Protein AF-J3DXM5-F1 (afdb_monomer_lite)

pLDDT: mean 83.22, std 10.87, range [41.25, 95.38]

Structure (mmCIF, N/CA/C/O backbone):
data_AF-J3DXM5-F1
#
_entry.id   AF-J3DXM5-F1
#
loop_
_atom_site.group_PDB
_atom_site.id
_atom_site.type_symbol
_atom_site.label_atom_id
_atom_site.label_alt_id
_atom_site.label_comp_id
_atom_site.label_asym_id
_atom_site.label_entity_id
_atom_site.label_seq_id
_atom_site.pdbx_PDB_ins_code
_atom_site.Cartn_x
_atom_site.Cartn_y
_atom_site.Cartn_z
_atom_site.occupancy
_atom_site.B_iso_or_equiv
_atom_site.auth_seq_id
_atom_site.auth_comp_id
_atom_site.auth_asym_id
_atom_site.auth_atom_id
_atom_site.pdbx_PDB_model_num
ATOM 1 N N . MET A 1 1 ? 20.107 -14.665 -46.495 1.00 55.22 1 MET A N 1
ATOM 2 C CA . MET A 1 1 ? 20.271 -13.37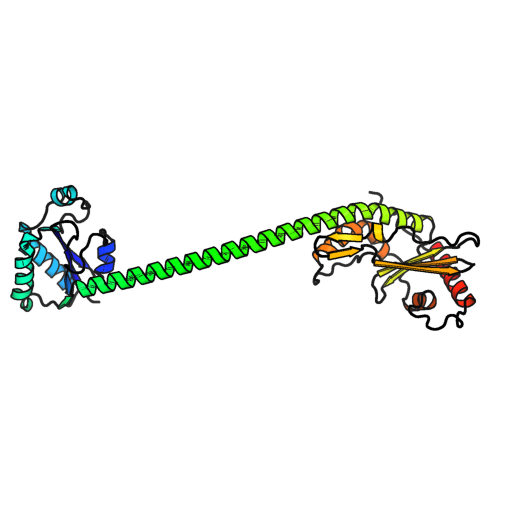6 -45.782 1.00 55.22 1 MET A CA 1
ATOM 3 C C . MET A 1 1 ? 21.003 -12.439 -46.725 1.00 55.22 1 MET A C 1
ATOM 5 O O . MET A 1 1 ? 21.997 -12.878 -47.282 1.00 55.22 1 MET A O 1
ATOM 9 N N . ALA A 1 2 ? 20.511 -11.217 -46.948 1.00 69.62 2 ALA A N 1
ATOM 10 C CA . ALA A 1 2 ? 21.204 -10.252 -47.805 1.00 69.62 2 ALA A CA 1
ATOM 11 C C . ALA A 1 2 ? 22.496 -9.779 -47.117 1.00 69.62 2 ALA A C 1
ATOM 13 O O . ALA A 1 2 ? 22.455 -9.342 -45.963 1.00 69.62 2 ALA A O 1
ATOM 14 N N . SER A 1 3 ? 23.635 -9.897 -47.800 1.00 85.44 3 SER A N 1
ATOM 15 C CA . SER A 1 3 ? 24.914 -9.358 -47.332 1.00 85.44 3 SER A CA 1
ATOM 16 C C . SER A 1 3 ? 25.226 -8.088 -48.107 1.00 85.44 3 SER A C 1
ATOM 18 O O . SER A 1 3 ? 24.916 -7.993 -49.294 1.00 85.44 3 SER A O 1
ATOM 20 N N . HIS A 1 4 ? 25.792 -7.097 -47.424 1.00 90.38 4 HIS A N 1
ATOM 21 C CA . HIS A 1 4 ? 25.999 -5.778 -47.999 1.00 90.38 4 HIS A CA 1
ATOM 22 C C . HIS A 1 4 ? 27.463 -5.374 -47.925 1.00 90.38 4 HIS A C 1
ATOM 24 O O . HIS A 1 4 ? 28.129 -5.596 -46.908 1.00 90.38 4 HIS A O 1
ATOM 30 N N . VAL A 1 5 ? 27.919 -4.675 -48.958 1.00 93.12 5 VAL A N 1
ATOM 31 C CA . VAL A 1 5 ? 29.082 -3.793 -48.870 1.00 93.12 5 VAL A CA 1
ATOM 32 C C . VAL A 1 5 ? 28.562 -2.380 -48.630 1.00 93.12 5 VAL A C 1
ATOM 34 O O . VAL A 1 5 ? 27.807 -1.844 -49.433 1.00 93.12 5 VAL A O 1
ATOM 37 N N . TYR A 1 6 ? 28.912 -1.777 -47.501 1.00 93.06 6 TYR A N 1
ATOM 38 C CA . TYR A 1 6 ? 28.579 -0.392 -47.197 1.00 93.06 6 TYR A CA 1
ATOM 39 C C . TYR A 1 6 ? 29.706 0.542 -47.616 1.00 93.06 6 TYR A C 1
ATOM 41 O O . TYR A 1 6 ? 30.889 0.229 -47.473 1.00 93.06 6 TYR A O 1
ATOM 49 N N . ILE A 1 7 ? 29.316 1.725 -48.073 1.00 94.12 7 ILE A N 1
ATOM 50 C CA . ILE A 1 7 ? 30.200 2.837 -48.394 1.00 94.12 7 ILE A CA 1
ATOM 51 C C . ILE A 1 7 ? 29.640 4.058 -47.663 1.00 94.12 7 ILE A C 1
ATOM 53 O O . ILE A 1 7 ? 28.746 4.744 -48.156 1.00 94.12 7 ILE A O 1
ATOM 57 N N . LEU A 1 8 ? 30.120 4.283 -46.441 1.00 92.44 8 LEU A N 1
ATOM 58 C CA . LEU A 1 8 ? 29.556 5.271 -45.521 1.00 92.44 8 LEU A CA 1
ATOM 59 C C . LEU A 1 8 ? 30.410 6.535 -45.479 1.00 92.44 8 LEU A C 1
ATOM 61 O O . LEU A 1 8 ? 31.577 6.471 -45.091 1.00 92.44 8 LEU A O 1
ATOM 65 N N . LYS A 1 9 ? 29.842 7.681 -45.853 1.00 91.94 9 LYS A N 1
ATOM 66 C CA . LYS A 1 9 ? 30.520 8.979 -45.776 1.00 91.94 9 LYS A CA 1
ATOM 67 C C . LYS A 1 9 ? 30.516 9.530 -44.360 1.00 91.94 9 LYS A C 1
ATOM 69 O O . LYS A 1 9 ? 29.520 9.437 -43.646 1.00 91.94 9 LYS A O 1
ATOM 74 N N . ASP A 1 10 ? 31.632 10.131 -43.975 1.00 88.81 10 ASP A N 1
ATOM 75 C CA . ASP A 1 10 ? 31.714 10.938 -42.764 1.00 88.81 10 ASP A CA 1
ATOM 76 C C . ASP A 1 10 ? 31.037 12.295 -43.025 1.00 88.81 10 ASP A C 1
ATOM 78 O O . ASP A 1 10 ? 31.249 12.910 -44.068 1.00 88.81 10 ASP A O 1
ATOM 82 N N . ALA A 1 11 ? 30.196 12.746 -42.097 1.00 87.81 11 ALA A N 1
ATOM 83 C CA . ALA A 1 11 ? 29.461 14.004 -42.210 1.00 87.81 11 ALA A CA 1
ATOM 84 C C . ALA A 1 11 ? 30.348 15.236 -41.969 1.00 87.81 11 ALA A C 1
ATOM 86 O O . ALA A 1 11 ? 30.010 16.337 -42.396 1.00 87.81 11 ALA A O 1
ATOM 87 N N . PHE A 1 12 ? 31.469 15.066 -41.263 1.00 85.62 12 PHE A N 1
ATOM 88 C CA . PHE A 1 12 ? 32.313 16.170 -40.802 1.00 85.62 12 PHE A CA 1
ATOM 89 C C . PHE A 1 12 ? 33.669 16.223 -41.510 1.00 85.62 12 PHE A C 1
ATOM 91 O O . PHE A 1 12 ? 34.327 17.261 -41.507 1.00 85.62 12 PHE A O 1
ATOM 98 N N . HIS A 1 13 ? 34.093 15.120 -42.128 1.00 87.50 13 HIS A N 1
ATOM 99 C CA . HIS A 1 13 ? 35.416 14.984 -42.732 1.00 87.50 13 HIS A CA 1
ATOM 100 C C . HIS A 1 13 ? 35.313 14.511 -44.185 1.00 87.50 13 HIS A C 1
ATOM 102 O O . HIS A 1 13 ? 34.409 13.764 -44.545 1.00 87.50 13 HIS A O 1
ATOM 108 N N . GLN A 1 14 ? 36.283 14.893 -45.019 1.00 89.62 14 GLN A N 1
ATOM 109 C CA . GLN A 1 14 ? 36.374 14.498 -46.434 1.00 89.62 14 GLN A CA 1
ATOM 110 C C . GLN A 1 14 ? 36.850 13.044 -46.594 1.00 89.62 14 GLN A C 1
ATOM 112 O O . GLN A 1 14 ? 37.904 12.758 -47.158 1.00 89.62 14 GLN A O 1
ATOM 117 N N . ARG A 1 15 ? 36.087 12.104 -46.033 1.00 90.69 15 ARG A N 1
ATOM 118 C CA . ARG A 1 15 ? 36.395 10.674 -46.065 1.00 90.69 15 ARG A CA 1
ATOM 119 C C . ARG A 1 15 ? 35.142 9.812 -46.088 1.00 90.69 15 ARG A C 1
ATOM 121 O O . ARG A 1 15 ? 34.063 10.224 -45.666 1.00 90.69 15 ARG A O 1
ATOM 128 N N . PHE A 1 16 ? 35.308 8.576 -46.526 1.00 92.25 16 PHE A N 1
ATOM 129 C CA . PHE A 1 16 ? 34.283 7.546 -46.456 1.00 92.25 16 PHE A CA 1
ATOM 130 C C . PHE A 1 16 ? 34.890 6.199 -46.078 1.00 92.25 16 PHE A C 1
ATOM 132 O O . PHE A 1 16 ? 36.083 5.965 -46.264 1.00 92.25 16 PHE A O 1
ATOM 139 N N . LYS A 1 17 ? 34.068 5.312 -45.523 1.00 91.62 17 LYS A N 1
ATOM 140 C CA . LYS A 1 17 ? 34.468 3.984 -45.069 1.00 91.62 17 LYS A CA 1
ATOM 141 C C . LYS A 1 17 ? 33.835 2.922 -45.951 1.00 91.62 17 LYS A C 1
ATOM 143 O O . LYS A 1 17 ? 32.614 2.911 -46.096 1.00 91.62 17 LYS A O 1
ATOM 148 N N . ILE A 1 18 ? 34.650 2.018 -46.487 1.00 93.44 18 ILE A N 1
ATOM 149 C CA . ILE A 1 18 ? 34.164 0.824 -47.190 1.00 93.44 18 ILE A CA 1
ATOM 150 C C . ILE A 1 18 ? 34.261 -0.360 -46.238 1.00 93.44 18 ILE A C 1
ATOM 152 O O . ILE A 1 18 ? 35.346 -0.632 -45.724 1.00 93.44 18 ILE A O 1
ATOM 156 N N . GLY A 1 19 ? 33.174 -1.099 -46.050 1.00 91.31 19 GLY A N 1
ATOM 157 C CA . GLY A 1 19 ? 33.235 -2.366 -45.330 1.00 91.31 19 GLY A CA 1
ATOM 158 C C . GLY A 1 19 ? 32.040 -3.267 -45.590 1.00 91.31 19 GLY A C 1
ATOM 159 O O . GLY A 1 19 ? 31.107 -2.892 -46.293 1.00 91.31 19 GLY A O 1
ATOM 160 N N . LYS A 1 20 ? 32.052 -4.463 -45.009 1.00 92.12 20 LYS A N 1
ATOM 161 C CA . LYS A 1 20 ? 30.959 -5.438 -45.122 1.00 92.12 20 LYS A CA 1
ATOM 162 C C . LYS A 1 20 ? 30.058 -5.472 -43.882 1.00 92.12 20 LYS A C 1
ATOM 164 O O . LYS A 1 20 ? 30.539 -5.442 -42.746 1.00 92.12 20 LYS A O 1
ATOM 169 N N . ALA A 1 21 ? 28.745 -5.607 -44.085 1.00 89.81 21 ALA A N 1
ATOM 170 C CA . ALA A 1 21 ? 27.781 -5.859 -43.014 1.00 89.81 21 ALA A CA 1
ATOM 171 C C . ALA A 1 21 ? 26.529 -6.607 -43.494 1.00 89.81 21 ALA A C 1
ATOM 173 O O . ALA A 1 21 ? 26.000 -6.340 -44.568 1.00 89.81 21 ALA A O 1
ATOM 174 N N . ASN A 1 22 ? 25.960 -7.450 -42.631 1.00 87.75 22 ASN A N 1
ATOM 175 C CA . ASN A 1 22 ? 24.608 -7.987 -42.841 1.00 87.75 22 ASN A CA 1
ATOM 176 C C . ASN A 1 22 ? 23.520 -6.967 -42.449 1.00 87.75 22 ASN A C 1
ATOM 178 O O . ASN A 1 22 ? 22.394 -7.040 -42.925 1.00 87.75 22 ASN A O 1
ATOM 182 N N . ASN A 1 23 ? 23.863 -5.987 -41.605 1.00 86.44 23 ASN A N 1
ATOM 183 C CA . ASN A 1 23 ? 23.008 -4.854 -41.259 1.00 86.44 23 ASN A CA 1
ATOM 184 C C . ASN A 1 23 ? 23.864 -3.581 -41.166 1.00 86.44 23 ASN A C 1
ATOM 186 O O . ASN A 1 23 ? 24.590 -3.380 -40.189 1.00 86.44 23 ASN A O 1
ATOM 190 N N . ILE A 1 24 ? 23.782 -2.736 -42.198 1.00 87.06 24 ILE A N 1
ATOM 191 C CA . ILE A 1 24 ? 24.588 -1.513 -42.334 1.00 87.06 24 ILE A CA 1
ATOM 192 C C . ILE A 1 24 ? 24.332 -0.549 -41.168 1.00 87.06 24 ILE A C 1
ATOM 194 O O . ILE A 1 24 ? 25.279 -0.026 -40.585 1.00 87.06 24 ILE A O 1
ATOM 198 N N . VAL A 1 25 ? 23.068 -0.358 -40.776 1.00 83.69 25 VAL A N 1
ATOM 199 C CA . VAL A 1 25 ? 22.683 0.569 -39.699 1.00 83.69 25 VAL A CA 1
ATOM 200 C C . VAL A 1 25 ? 23.199 0.092 -38.340 1.00 83.69 25 VAL A C 1
ATOM 202 O O . VAL A 1 25 ? 23.763 0.877 -37.575 1.00 83.69 25 VAL A O 1
ATOM 205 N N . ALA A 1 26 ? 23.063 -1.202 -38.039 1.00 81.94 26 ALA A N 1
ATOM 206 C CA . ALA A 1 26 ? 23.596 -1.780 -36.808 1.00 81.94 26 ALA A CA 1
ATOM 207 C C . ALA A 1 26 ? 25.129 -1.707 -36.770 1.00 81.94 26 ALA A C 1
ATOM 209 O O . ALA A 1 26 ? 25.703 -1.382 -35.732 1.00 81.94 26 ALA A O 1
ATOM 210 N N . ARG A 1 27 ? 25.796 -1.948 -37.906 1.00 83.31 27 ARG A N 1
ATOM 211 C CA . ARG A 1 27 ? 27.254 -1.851 -38.019 1.00 83.31 27 ARG A CA 1
ATOM 212 C C . ARG A 1 27 ? 27.738 -0.406 -37.871 1.00 83.31 27 ARG A C 1
ATOM 214 O O . ARG A 1 27 ? 28.701 -0.178 -37.152 1.00 83.31 27 ARG A O 1
ATOM 221 N N . ALA A 1 28 ? 27.024 0.578 -38.418 1.00 82.56 28 ALA A N 1
ATOM 222 C CA . ALA A 1 28 ? 27.346 1.996 -38.241 1.00 82.56 28 ALA A CA 1
ATOM 223 C C . ALA A 1 28 ? 27.339 2.445 -36.768 1.00 82.56 28 ALA A C 1
ATOM 225 O O . ALA A 1 28 ? 28.121 3.316 -36.375 1.00 82.56 28 ALA A O 1
ATOM 226 N N . ARG A 1 29 ? 26.515 1.825 -35.907 1.00 77.44 29 ARG A N 1
ATOM 227 C CA . ARG A 1 29 ? 26.525 2.109 -34.458 1.00 77.44 29 ARG A CA 1
ATOM 228 C C . ARG A 1 29 ? 27.866 1.789 -33.803 1.00 77.44 29 ARG A C 1
ATOM 230 O O . ARG A 1 29 ? 28.247 2.502 -32.878 1.00 77.44 29 ARG A O 1
ATOM 237 N N . SER A 1 30 ? 28.602 0.785 -34.287 1.00 74.62 30 SER A N 1
ATOM 238 C CA . SER A 1 30 ? 29.878 0.389 -33.678 1.00 74.62 30 SER A CA 1
ATOM 239 C C . SER A 1 30 ? 31.026 1.369 -33.950 1.00 74.62 30 SER A C 1
ATOM 241 O O . SER A 1 30 ? 32.076 1.232 -33.336 1.00 74.62 30 SER A O 1
ATOM 243 N N . PHE A 1 31 ? 30.855 2.359 -34.836 1.00 70.81 31 PHE A N 1
ATOM 244 C CA . PHE A 1 31 ? 31.889 3.356 -35.156 1.00 70.81 31 PHE A CA 1
ATOM 245 C C . PHE A 1 31 ? 31.352 4.793 -35.250 1.00 70.81 31 PHE A C 1
ATOM 247 O O . PHE A 1 31 ? 31.806 5.577 -36.076 1.00 70.81 31 PHE A O 1
ATOM 254 N N . ARG A 1 32 ? 30.439 5.164 -34.338 1.00 70.44 32 ARG A N 1
ATOM 255 C CA . ARG A 1 32 ? 29.859 6.519 -34.196 1.00 70.44 32 ARG A CA 1
ATOM 256 C C . ARG A 1 32 ? 28.908 6.919 -35.334 1.00 70.44 32 ARG A C 1
ATOM 258 O O . ARG A 1 32 ? 29.074 7.959 -35.950 1.00 70.44 32 ARG A O 1
ATOM 265 N N . TRP A 1 33 ? 27.818 6.175 -35.513 1.00 75.88 33 TRP A N 1
ATOM 266 C CA . TRP A 1 33 ? 26.721 6.477 -36.458 1.00 75.88 33 TRP A CA 1
ATOM 267 C C . TRP A 1 33 ? 26.256 7.950 -36.553 1.00 75.88 33 TRP A C 1
ATOM 269 O O . TRP A 1 33 ? 25.777 8.351 -37.605 1.00 75.88 33 TRP A O 1
ATOM 279 N N . LYS A 1 34 ? 26.419 8.766 -35.496 1.00 76.25 34 LYS A N 1
ATOM 280 C CA . LYS A 1 34 ? 26.080 10.202 -35.481 1.00 76.25 34 LYS A CA 1
ATOM 281 C C . LYS A 1 34 ? 26.972 11.054 -36.395 1.00 76.25 34 LYS A C 1
ATOM 283 O O . LYS A 1 34 ? 26.593 12.173 -36.704 1.00 76.25 34 LYS A O 1
ATOM 288 N N . SER A 1 35 ? 28.148 10.559 -36.784 1.00 82.50 35 SER A N 1
ATOM 289 C CA . SER A 1 35 ? 29.068 11.232 -37.708 1.00 82.50 35 SER A CA 1
ATOM 290 C C . SER A 1 35 ? 28.999 10.686 -39.129 1.00 82.50 35 SER A C 1
ATOM 292 O O . SER A 1 35 ? 29.878 10.995 -39.925 1.00 82.50 35 SER A O 1
ATOM 294 N N . ILE A 1 36 ? 28.006 9.853 -39.448 1.00 87.00 36 ILE A N 1
ATOM 295 C CA . ILE A 1 36 ? 27.809 9.320 -40.794 1.00 87.00 36 ILE A CA 1
ATOM 296 C C . ILE A 1 36 ? 26.730 10.137 -41.498 1.00 87.00 36 ILE A C 1
ATOM 298 O O . ILE A 1 36 ? 25.610 10.252 -41.003 1.00 87.00 36 ILE A O 1
ATOM 302 N N . ASP A 1 37 ? 27.062 10.666 -42.671 1.00 89.25 37 ASP A N 1
ATOM 303 C CA . ASP A 1 37 ? 26.075 11.230 -43.585 1.00 89.25 37 ASP A CA 1
ATOM 304 C C . ASP A 1 37 ? 25.458 10.088 -44.395 1.00 89.25 37 ASP A C 1
ATOM 306 O O . ASP A 1 37 ? 25.956 9.703 -45.458 1.00 89.25 37 ASP A O 1
ATOM 310 N N . PHE A 1 38 ? 24.385 9.503 -43.858 1.00 88.75 38 PHE A N 1
ATOM 311 C CA . PHE A 1 38 ? 23.691 8.400 -44.515 1.00 88.75 38 PHE A CA 1
ATOM 312 C C . PHE A 1 38 ? 23.130 8.806 -45.875 1.00 88.75 38 PHE A C 1
ATOM 314 O O . PHE A 1 38 ? 23.232 8.001 -46.790 1.00 88.75 38 PHE A O 1
ATOM 321 N N . SER A 1 39 ? 22.634 10.035 -46.044 1.00 87.88 39 SER A N 1
ATOM 322 C CA . SER A 1 39 ? 22.052 10.512 -47.306 1.00 87.88 39 SER A CA 1
ATOM 323 C C . SER A 1 39 ? 23.063 10.501 -48.452 1.00 87.88 39 SER A C 1
ATOM 325 O O . SER A 1 39 ? 22.718 10.141 -49.575 1.00 87.88 39 SER A O 1
ATOM 327 N N . SER A 1 40 ? 24.327 10.810 -48.157 1.00 89.69 40 SER A N 1
ATOM 328 C CA . SER A 1 40 ? 25.423 10.772 -49.134 1.00 89.69 40 SER A CA 1
ATOM 329 C C . SER A 1 40 ? 26.196 9.443 -49.160 1.00 89.69 40 SER A C 1
ATOM 331 O O . SER A 1 40 ? 27.236 9.351 -49.824 1.00 89.69 40 SER A O 1
ATOM 333 N N . SER A 1 41 ? 25.721 8.435 -48.426 1.00 93.06 41 SER A N 1
ATOM 334 C CA . SER A 1 41 ? 26.294 7.089 -48.342 1.00 93.06 41 SER A CA 1
ATOM 335 C C . SER A 1 41 ? 25.586 6.106 -49.276 1.00 93.06 41 SER A C 1
ATOM 337 O O . SER A 1 41 ? 24.542 6.408 -49.847 1.00 93.06 41 SER A O 1
ATOM 339 N N . LEU A 1 42 ? 26.152 4.908 -49.429 1.00 93.12 42 LEU A N 1
ATOM 340 C CA . LEU A 1 42 ? 25.603 3.853 -50.279 1.00 93.12 42 LEU A CA 1
ATOM 341 C C . LEU A 1 42 ? 25.685 2.493 -49.586 1.00 93.12 42 LEU A C 1
ATOM 343 O O . LEU A 1 42 ? 26.631 2.206 -48.846 1.00 93.12 42 LEU A O 1
ATOM 347 N N . GLY A 1 43 ? 24.705 1.639 -49.864 1.00 92.81 43 GLY A N 1
ATOM 348 C CA . GLY A 1 43 ? 24.795 0.202 -49.629 1.00 92.81 43 GLY A CA 1
ATOM 349 C C . GLY A 1 43 ? 24.799 -0.540 -50.959 1.00 92.81 43 GLY A C 1
ATOM 350 O O . GLY A 1 43 ? 24.085 -0.151 -51.873 1.00 92.81 43 GLY A O 1
ATOM 351 N N . LEU A 1 44 ? 25.584 -1.604 -51.066 1.00 93.88 44 LEU A N 1
ATOM 352 C CA . LEU A 1 44 ? 25.609 -2.496 -52.220 1.00 93.88 44 LEU A CA 1
ATOM 353 C C . LEU A 1 44 ? 25.133 -3.868 -51.751 1.00 93.88 44 LEU A C 1
ATOM 355 O O . LEU A 1 44 ? 25.820 -4.516 -50.959 1.00 93.88 44 LEU A O 1
ATOM 359 N N . VAL A 1 45 ? 23.947 -4.281 -52.186 1.00 93.38 45 VAL A N 1
ATOM 360 C CA . VAL A 1 45 ? 23.400 -5.614 -51.914 1.00 93.38 45 VAL A CA 1
ATOM 361 C C . VAL A 1 45 ? 23.984 -6.576 -52.932 1.00 93.38 45 VAL A C 1
ATOM 363 O O . VAL A 1 45 ? 23.945 -6.308 -54.131 1.00 93.38 45 VAL A O 1
ATOM 366 N N . VAL A 1 46 ? 24.506 -7.700 -52.456 1.00 92.12 46 VAL A N 1
ATOM 367 C CA . VAL A 1 46 ? 25.070 -8.757 -53.301 1.00 92.12 46 VAL A CA 1
ATOM 368 C C . VAL A 1 46 ? 24.451 -10.110 -52.954 1.00 92.12 46 VAL A C 1
ATOM 370 O O . VAL A 1 46 ? 23.848 -10.280 -51.890 1.00 92.12 46 VAL A O 1
ATOM 373 N N . ALA A 1 47 ? 24.584 -11.071 -53.870 1.00 89.31 47 ALA A N 1
ATOM 374 C CA . ALA A 1 47 ? 23.887 -12.355 -53.810 1.00 89.31 47 ALA A CA 1
ATOM 375 C C . ALA A 1 47 ? 24.249 -13.191 -52.572 1.00 89.31 47 ALA A C 1
ATOM 377 O O . ALA A 1 47 ? 23.382 -13.856 -51.998 1.00 89.31 47 ALA A O 1
ATOM 378 N N . SER A 1 48 ? 25.512 -13.146 -52.140 1.00 90.69 48 SER A N 1
ATOM 379 C CA . SER A 1 48 ? 25.995 -13.930 -51.009 1.00 90.69 48 SER A CA 1
ATOM 380 C C . SER A 1 48 ? 26.957 -13.169 -50.096 1.00 90.69 48 SER A C 1
ATOM 382 O O . SER A 1 48 ? 27.492 -12.104 -50.404 1.00 90.69 48 SER A O 1
ATOM 384 N N . GLU A 1 49 ? 27.184 -13.750 -48.923 1.00 91.56 49 GLU A N 1
ATOM 385 C CA . GLU A 1 49 ? 28.143 -13.241 -47.952 1.00 91.56 49 GLU A CA 1
ATOM 386 C C . GLU A 1 49 ? 29.605 -13.324 -48.443 1.00 91.56 49 GLU A C 1
ATOM 388 O O . GLU A 1 49 ? 30.439 -12.483 -48.071 1.00 91.56 49 GLU A O 1
ATOM 393 N N . GLU A 1 50 ? 29.909 -14.332 -49.260 1.00 92.38 50 GLU A N 1
ATOM 394 C CA . GLU A 1 50 ? 31.211 -14.520 -49.897 1.00 92.38 50 GLU A CA 1
ATOM 395 C C . GLU A 1 50 ? 31.443 -13.446 -50.961 1.00 92.38 50 GLU A C 1
ATOM 397 O O . GLU A 1 50 ? 32.478 -12.778 -50.930 1.00 92.38 50 GLU A O 1
ATOM 402 N N . ASP A 1 51 ? 30.436 -13.171 -51.795 1.00 91.12 51 ASP A N 1
ATOM 403 C CA . ASP A 1 51 ? 30.492 -12.097 -52.792 1.00 91.12 51 ASP A CA 1
ATOM 404 C C . ASP A 1 51 ? 30.710 -10.736 -52.129 1.00 91.12 51 ASP A C 1
ATOM 406 O O . ASP A 1 51 ? 31.526 -9.944 -52.594 1.00 91.12 51 ASP A O 1
ATOM 410 N N . ALA A 1 52 ? 30.057 -10.474 -50.991 1.00 93.06 52 ALA A N 1
ATOM 411 C CA . ALA A 1 52 ? 30.251 -9.227 -50.246 1.00 93.06 52 ALA A CA 1
ATOM 412 C C . ALA A 1 52 ? 31.689 -9.087 -49.740 1.00 93.06 52 ALA A C 1
ATOM 414 O O . ALA A 1 52 ? 32.263 -7.998 -49.766 1.00 93.06 52 ALA A O 1
ATOM 415 N N . TYR A 1 53 ? 32.280 -10.189 -49.276 1.00 93.12 53 TYR A N 1
ATOM 416 C CA . TYR A 1 53 ? 33.663 -10.199 -48.813 1.00 93.12 53 TYR A CA 1
ATOM 417 C C . TYR A 1 53 ? 34.639 -9.976 -49.972 1.00 93.12 53 TYR A C 1
ATOM 419 O O . TYR A 1 53 ? 35.529 -9.130 -49.878 1.00 93.12 53 TYR A O 1
ATOM 427 N N . VAL A 1 54 ? 34.460 -10.700 -51.078 1.00 94.00 54 VAL A N 1
ATOM 428 C CA . VAL A 1 54 ? 35.298 -10.558 -52.274 1.00 94.00 54 VAL A CA 1
ATOM 429 C C . VAL A 1 54 ? 35.190 -9.139 -52.828 1.00 94.00 54 VAL A C 1
ATOM 431 O O . VAL A 1 54 ? 36.216 -8.497 -53.068 1.00 94.00 54 VAL A O 1
ATOM 434 N N . PHE A 1 55 ? 33.973 -8.613 -52.954 1.00 94.62 55 PHE A N 1
ATOM 435 C CA . PHE A 1 55 ? 33.734 -7.295 -53.526 1.00 94.62 55 PHE A CA 1
ATOM 436 C C . PHE A 1 55 ? 34.313 -6.170 -52.658 1.00 94.62 55 PHE A C 1
ATOM 438 O O . PHE A 1 55 ? 34.983 -5.280 -53.179 1.00 94.62 55 PHE A O 1
ATOM 445 N N . GLU A 1 56 ? 34.186 -6.253 -51.327 1.00 95.25 56 GLU A N 1
ATOM 446 C CA . GLU A 1 56 ? 34.864 -5.341 -50.393 1.00 95.25 56 GLU A CA 1
ATOM 447 C C . GLU A 1 56 ? 36.383 -5.312 -50.636 1.00 95.25 56 GLU A C 1
ATOM 449 O O . GLU A 1 56 ? 36.982 -4.238 -50.754 1.00 95.25 56 GLU A O 1
ATOM 454 N N . LYS A 1 57 ? 37.025 -6.485 -50.748 1.00 94.81 57 LYS A N 1
ATOM 455 C CA . LYS A 1 57 ? 38.477 -6.571 -50.973 1.00 94.81 57 LYS A CA 1
ATOM 456 C C . LYS A 1 57 ? 38.893 -6.025 -52.328 1.00 94.81 57 LYS A C 1
ATOM 458 O O . LYS A 1 57 ? 39.962 -5.416 -52.417 1.00 94.81 57 LYS A O 1
ATOM 463 N N . ILE A 1 58 ? 38.079 -6.222 -53.361 1.00 94.75 58 ILE A N 1
ATOM 464 C CA . ILE A 1 58 ? 38.310 -5.632 -54.681 1.00 94.75 58 ILE A CA 1
ATOM 465 C C . ILE A 1 58 ? 38.273 -4.110 -54.572 1.00 94.75 58 ILE A C 1
ATOM 467 O O . ILE A 1 58 ? 39.252 -3.467 -54.939 1.00 94.75 58 ILE A O 1
ATOM 471 N N . LEU A 1 59 ? 37.234 -3.533 -53.963 1.00 95.00 59 LEU A N 1
ATOM 472 C CA . LEU A 1 59 ? 37.140 -2.084 -53.774 1.00 95.00 59 LEU A CA 1
ATOM 473 C C . LEU A 1 59 ? 38.328 -1.533 -52.969 1.00 95.00 59 LEU A C 1
ATOM 475 O O . LEU A 1 59 ? 38.959 -0.559 -53.382 1.00 95.00 59 LEU A O 1
ATOM 479 N N . HIS A 1 60 ? 38.715 -2.190 -51.873 1.00 94.12 60 HIS A N 1
ATOM 480 C CA . HIS A 1 60 ? 39.887 -1.783 -51.086 1.00 94.12 60 HIS A CA 1
ATOM 481 C C . HIS A 1 60 ? 41.188 -1.801 -51.901 1.00 94.12 60 HIS A C 1
ATOM 483 O O . HIS A 1 60 ? 42.031 -0.919 -51.732 1.00 94.12 60 HIS A O 1
ATOM 489 N N . ARG A 1 61 ? 41.375 -2.795 -52.778 1.00 93.94 61 ARG A N 1
ATOM 490 C CA . ARG A 1 61 ? 42.575 -2.925 -53.623 1.00 93.94 61 ARG A CA 1
ATOM 491 C C . ARG A 1 61 ? 42.578 -1.919 -54.769 1.00 93.94 61 ARG A C 1
ATOM 493 O O . ARG A 1 61 ? 43.601 -1.267 -54.982 1.00 93.94 61 ARG A O 1
ATOM 500 N N . THR A 1 62 ? 41.456 -1.773 -55.469 1.00 94.81 62 THR A N 1
ATOM 501 C CA . THR A 1 62 ? 41.289 -0.852 -56.601 1.00 94.81 62 THR A CA 1
ATOM 502 C C . THR A 1 62 ? 41.506 0.595 -56.163 1.00 94.81 62 THR A C 1
ATOM 504 O O . THR A 1 62 ? 42.235 1.341 -56.816 1.00 94.81 62 THR A O 1
ATOM 507 N N . PHE A 1 63 ? 40.973 0.976 -54.999 1.00 94.25 63 PHE A N 1
ATOM 508 C CA . PHE A 1 63 ? 41.062 2.338 -54.464 1.00 94.25 63 PHE A CA 1
ATOM 509 C C . PHE A 1 63 ? 42.173 2.527 -53.421 1.00 94.25 63 PHE A C 1
ATOM 511 O O . PHE A 1 63 ? 42.184 3.526 -52.704 1.00 94.25 63 PHE A O 1
ATOM 518 N N . ARG A 1 64 ? 43.163 1.620 -53.359 1.00 92.12 64 ARG A N 1
ATOM 519 C CA . ARG A 1 64 ? 44.249 1.649 -52.356 1.00 92.12 64 ARG A CA 1
ATOM 520 C C . ARG A 1 64 ? 45.009 2.976 -52.276 1.00 92.12 64 ARG A C 1
ATOM 522 O O . ARG A 1 64 ? 45.513 3.316 -51.216 1.00 92.12 64 ARG A O 1
ATOM 529 N N . TYR A 1 65 ? 45.105 3.711 -53.385 1.00 90.38 65 TYR A N 1
ATOM 530 C CA . TYR A 1 65 ? 45.813 4.994 -53.452 1.00 90.38 65 TYR A CA 1
ATOM 531 C C . TYR A 1 65 ? 45.050 6.145 -52.792 1.00 90.38 65 TYR A C 1
ATOM 533 O O . TYR A 1 65 ? 45.660 7.141 -52.429 1.00 90.38 65 TYR A O 1
ATOM 541 N N . ALA A 1 66 ? 43.733 6.009 -52.636 1.00 91.94 66 ALA A N 1
ATOM 542 C CA . ALA A 1 66 ? 42.901 6.956 -51.904 1.00 91.94 66 ALA A CA 1
ATOM 543 C C . ALA A 1 66 ? 42.740 6.566 -50.426 1.00 91.94 66 ALA A C 1
ATOM 545 O O . ALA A 1 66 ? 42.017 7.231 -49.693 1.00 91.94 66 ALA A O 1
ATOM 546 N N . ARG A 1 67 ? 43.366 5.468 -49.986 1.00 91.31 67 ARG A N 1
ATOM 547 C CA . ARG A 1 67 ? 43.275 4.976 -48.612 1.00 91.31 67 ARG A CA 1
ATOM 548 C C . ARG A 1 67 ? 44.020 5.916 -47.667 1.00 91.31 67 ARG A C 1
ATOM 550 O O . ARG A 1 67 ? 45.186 6.226 -47.898 1.00 91.31 67 ARG A O 1
ATOM 557 N N . LEU A 1 68 ? 43.356 6.318 -46.590 1.00 88.56 68 LEU A N 1
ATOM 558 C CA . LEU A 1 68 ? 43.932 7.166 -45.551 1.00 88.56 68 LEU A CA 1
ATOM 559 C C . LEU A 1 68 ? 44.735 6.326 -44.551 1.00 88.56 68 LEU A C 1
ATOM 561 O O . LEU A 1 68 ? 44.379 5.184 -44.248 1.00 88.56 68 LEU A O 1
ATOM 565 N N . THR A 1 69 ? 45.821 6.889 -44.024 1.00 85.56 69 THR A N 1
ATOM 566 C CA . THR A 1 69 ? 46.586 6.264 -42.939 1.00 85.56 69 THR A CA 1
ATOM 567 C C . THR A 1 69 ? 45.868 6.439 -41.602 1.00 85.56 69 THR A C 1
ATOM 569 O O . THR A 1 69 ? 45.080 7.369 -41.410 1.00 85.56 69 THR A O 1
ATOM 572 N N . THR A 1 70 ? 46.165 5.566 -40.638 1.00 81.88 70 THR A N 1
ATOM 573 C CA . THR A 1 70 ? 45.613 5.674 -39.280 1.00 81.88 70 THR A CA 1
ATOM 574 C C . THR A 1 70 ? 45.907 7.042 -38.659 1.00 81.88 70 THR A C 1
ATOM 576 O O . THR A 1 70 ? 45.014 7.634 -38.062 1.00 81.88 70 THR A O 1
ATOM 579 N N . ASP A 1 71 ? 47.104 7.595 -38.875 1.00 81.25 71 ASP A N 1
ATOM 580 C CA . ASP A 1 71 ? 47.483 8.915 -38.355 1.00 81.25 71 ASP A CA 1
ATOM 581 C C . ASP A 1 71 ? 46.641 10.045 -38.964 1.00 81.25 71 ASP A C 1
ATOM 583 O O . ASP A 1 71 ? 46.206 10.943 -38.247 1.00 81.25 71 ASP A O 1
ATOM 587 N N . GLN A 1 72 ? 46.330 9.979 -40.265 1.00 82.06 72 GLN A N 1
ATOM 588 C CA . GLN A 1 72 ? 45.443 10.946 -40.929 1.00 82.06 72 GLN A CA 1
ATOM 589 C C . GLN A 1 72 ? 44.009 10.872 -40.386 1.00 82.06 72 GLN A C 1
ATOM 591 O O . GLN A 1 72 ? 43.343 11.896 -40.206 1.00 82.06 72 GLN A O 1
ATOM 596 N N . VAL A 1 73 ? 43.532 9.660 -40.091 1.00 81.81 73 VAL A N 1
ATOM 597 C CA . VAL A 1 73 ? 42.204 9.428 -39.508 1.00 81.81 73 VAL A CA 1
ATOM 598 C C . VAL A 1 73 ? 42.142 9.942 -38.065 1.00 81.81 73 VAL A C 1
ATOM 600 O O . VAL A 1 73 ? 41.164 10.598 -37.703 1.00 81.81 73 VAL A O 1
ATOM 603 N N . LEU A 1 74 ? 43.184 9.706 -37.261 1.00 78.50 74 LEU A N 1
ATOM 604 C CA . LEU A 1 74 ? 43.289 10.169 -35.871 1.00 78.50 74 LEU A CA 1
ATOM 605 C C . LEU A 1 74 ? 43.441 11.692 -35.766 1.00 78.50 74 LEU A C 1
ATOM 607 O O . LEU A 1 74 ? 42.766 12.313 -34.946 1.00 78.50 74 LEU A O 1
ATOM 611 N N . ALA A 1 75 ? 44.263 12.307 -36.624 1.00 75.25 75 ALA A N 1
ATOM 612 C CA . ALA A 1 75 ? 44.457 13.761 -36.667 1.00 75.25 75 ALA A CA 1
ATOM 613 C C . ALA A 1 75 ? 43.152 14.527 -36.952 1.00 75.25 75 ALA A C 1
ATOM 615 O O . ALA A 1 75 ? 42.998 15.678 -36.556 1.00 75.25 75 ALA A O 1
ATOM 616 N N . THR A 1 76 ? 42.195 13.865 -37.602 1.00 70.31 76 THR A N 1
ATOM 617 C CA . THR A 1 76 ? 40.857 14.381 -37.919 1.00 70.31 76 THR A CA 1
ATOM 618 C C . THR A 1 76 ? 39.778 13.790 -36.998 1.00 70.31 76 THR A C 1
ATOM 620 O O . THR A 1 76 ? 38.631 13.610 -37.390 1.00 70.31 76 THR A O 1
ATOM 623 N N . GLY A 1 77 ? 40.131 13.412 -35.764 1.00 68.31 77 GLY A N 1
ATOM 624 C CA . GLY A 1 77 ? 39.168 13.005 -34.728 1.00 68.31 77 GLY A CA 1
ATOM 625 C C . GLY A 1 77 ? 38.529 11.618 -34.904 1.00 68.31 77 GLY A C 1
ATOM 626 O O . GLY A 1 77 ? 37.534 11.308 -34.238 1.00 68.31 77 GLY A O 1
ATOM 627 N N . GLY A 1 78 ? 39.069 10.780 -35.794 1.00 64.56 78 GLY A N 1
ATOM 628 C CA . GLY A 1 78 ? 38.666 9.382 -35.969 1.00 64.56 78 GLY A CA 1
ATOM 629 C C . GLY A 1 78 ? 39.146 8.464 -34.835 1.00 64.56 78 GLY A C 1
ATOM 630 O O . GLY A 1 78 ? 39.933 8.860 -33.982 1.00 64.56 78 GLY A O 1
ATOM 631 N N . LEU A 1 79 ? 38.650 7.223 -34.804 1.00 62.31 79 LEU A N 1
ATOM 632 C CA . LEU A 1 79 ? 39.100 6.181 -33.869 1.00 62.31 79 LEU A CA 1
ATOM 633 C C . LEU A 1 79 ? 40.259 5.374 -34.478 1.00 62.31 79 LEU A C 1
ATOM 635 O O . LEU A 1 79 ? 40.334 5.230 -35.697 1.00 62.31 79 LEU A O 1
ATOM 639 N N . SER A 1 80 ? 41.134 4.820 -33.632 1.00 56.53 80 SER A N 1
ATOM 640 C CA . SER A 1 80 ? 42.246 3.956 -34.064 1.00 56.53 80 SER A CA 1
ATOM 641 C C . SER A 1 80 ? 41.770 2.626 -34.660 1.00 56.53 80 SER A C 1
ATOM 643 O O . SER A 1 80 ? 42.469 2.030 -35.480 1.00 56.53 80 SER A O 1
ATOM 645 N N . ASP A 1 81 ? 40.570 2.177 -34.284 1.00 52.81 81 ASP A N 1
ATOM 646 C CA . ASP A 1 81 ? 40.023 0.892 -34.702 1.00 52.81 81 ASP A CA 1
ATOM 647 C C . ASP A 1 81 ? 39.357 0.983 -36.089 1.00 52.81 81 ASP A C 1
ATOM 649 O O . ASP A 1 81 ? 38.454 1.790 -36.335 1.00 52.81 81 ASP A O 1
ATOM 653 N N . GLY A 1 82 ? 39.844 0.182 -37.041 1.00 59.09 82 GLY A N 1
ATOM 654 C CA . GLY A 1 82 ? 39.394 0.215 -38.438 1.00 59.09 82 GLY A CA 1
ATOM 655 C C . GLY A 1 82 ? 39.925 1.391 -39.275 1.00 59.09 82 GLY A C 1
ATOM 656 O O . GLY A 1 82 ? 39.349 1.680 -40.328 1.00 59.09 82 GLY A O 1
ATOM 657 N N . GLY A 1 83 ? 41.019 2.047 -38.853 1.00 60.00 83 GLY A N 1
ATOM 658 C CA . GLY A 1 83 ? 41.708 3.122 -39.596 1.00 60.00 83 GLY A CA 1
ATOM 659 C C . GLY A 1 83 ? 42.090 2.738 -41.033 1.00 60.00 83 GLY A C 1
ATOM 660 O O . GLY A 1 83 ? 42.121 3.572 -41.930 1.00 60.00 83 GLY A O 1
ATOM 661 N N . SER A 1 84 ? 42.264 1.438 -41.271 1.00 63.16 84 SER A N 1
ATOM 662 C CA . SER A 1 84 ? 42.623 0.867 -42.565 1.00 63.16 84 SER A CA 1
ATOM 663 C C . SER A 1 84 ? 41.458 0.795 -43.574 1.00 63.16 84 SER A C 1
ATOM 665 O O . SER A 1 84 ? 41.646 0.360 -44.700 1.00 63.16 84 SER A O 1
ATOM 667 N N . GLU A 1 85 ? 40.246 1.200 -43.219 1.00 82.38 85 GLU A N 1
ATOM 668 C CA . GLU A 1 85 ? 39.071 1.078 -44.102 1.00 82.38 85 GLU A CA 1
ATOM 669 C C . GLU A 1 85 ? 38.536 2.440 -44.562 1.00 82.38 85 GLU A C 1
ATOM 671 O O . GLU A 1 85 ? 37.442 2.513 -45.121 1.00 82.38 85 GLU A O 1
ATOM 676 N N . TRP A 1 86 ? 39.283 3.517 -44.300 1.00 89.19 86 TRP A N 1
ATOM 677 C CA . TRP A 1 86 ? 38.919 4.882 -44.664 1.00 89.19 86 TRP A CA 1
ATOM 678 C C . TRP A 1 86 ? 39.608 5.327 -45.949 1.00 89.19 86 TRP A C 1
ATOM 680 O O . TRP A 1 86 ? 40.796 5.078 -46.161 1.00 89.19 86 TRP A O 1
ATOM 690 N N . PHE A 1 87 ? 38.848 6.021 -46.783 1.00 93.06 87 PHE A N 1
ATOM 691 C CA . PHE A 1 87 ? 39.253 6.497 -48.095 1.00 93.06 87 PHE A CA 1
ATOM 692 C C . PHE A 1 87 ? 38.900 7.973 -48.239 1.00 93.06 87 PHE A C 1
ATOM 694 O O . PHE A 1 87 ? 37.894 8.438 -47.705 1.00 93.06 87 PHE A O 1
ATOM 701 N N . ASP A 1 88 ? 39.733 8.703 -48.964 1.00 92.31 88 ASP A N 1
ATOM 702 C CA . ASP A 1 88 ? 39.552 10.113 -49.283 1.00 92.31 88 ASP A CA 1
ATOM 703 C C . ASP A 1 88 ? 38.406 10.306 -50.295 1.00 92.31 88 ASP A C 1
ATOM 705 O O . ASP A 1 88 ? 38.344 9.621 -51.326 1.00 92.31 88 ASP A O 1
ATOM 709 N N . THR A 1 89 ? 37.496 11.251 -50.031 1.00 93.38 89 THR A N 1
ATOM 710 C CA . THR A 1 89 ? 36.343 11.548 -50.906 1.00 93.38 89 THR A CA 1
ATOM 711 C C . THR A 1 89 ? 36.730 12.069 -52.289 1.00 93.38 89 THR A C 1
ATOM 713 O O . THR A 1 89 ? 35.907 11.997 -53.199 1.00 93.38 89 THR A O 1
ATOM 716 N N . ASN A 1 90 ? 37.972 12.496 -52.519 1.00 93.44 90 ASN A N 1
ATOM 71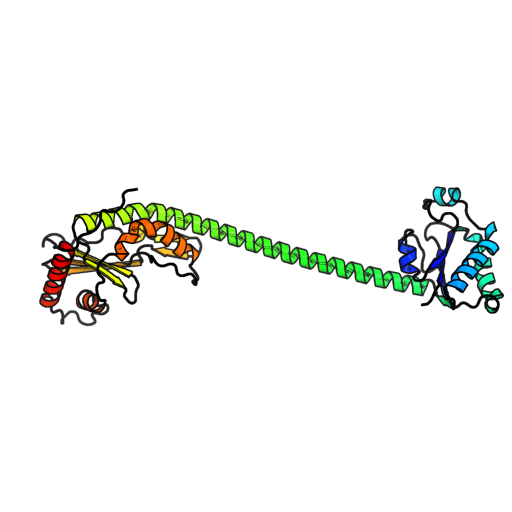7 C CA . ASN A 1 90 ? 38.461 12.902 -53.838 1.00 93.44 90 ASN A CA 1
ATOM 718 C C . ASN A 1 90 ? 38.345 11.783 -54.890 1.00 93.44 90 ASN A C 1
ATOM 720 O O . ASN A 1 90 ? 38.192 12.059 -56.082 1.00 93.44 90 ASN A O 1
ATOM 724 N N . CYS A 1 91 ? 38.383 10.508 -54.478 1.00 93.88 91 CYS A N 1
ATOM 725 C CA . CYS A 1 91 ? 38.186 9.383 -55.397 1.00 93.88 91 CYS A CA 1
ATOM 726 C C . CYS A 1 91 ? 36.710 9.022 -55.639 1.00 93.88 91 CYS A C 1
ATOM 728 O O . CYS A 1 91 ? 36.432 8.160 -56.472 1.00 93.88 91 CYS A O 1
ATOM 730 N N . TRP A 1 92 ? 35.766 9.694 -54.973 1.00 94.25 92 TRP A N 1
ATOM 731 C CA . TRP A 1 92 ? 34.339 9.372 -55.012 1.00 94.25 92 TRP A CA 1
ATOM 732 C C . TRP A 1 92 ? 33.744 9.307 -56.428 1.00 94.25 92 TRP A C 1
ATOM 734 O O . TRP A 1 92 ? 33.097 8.307 -56.735 1.00 94.25 92 TRP A O 1
ATOM 744 N N . PRO A 1 93 ? 33.993 10.268 -57.346 1.00 94.31 93 PRO A N 1
ATOM 745 C CA . PRO A 1 93 ? 33.456 10.171 -58.706 1.00 94.31 93 PRO A CA 1
ATOM 746 C C . PRO A 1 93 ? 33.987 8.950 -59.468 1.00 94.31 93 PRO A C 1
ATOM 748 O O . PRO A 1 93 ? 33.267 8.339 -60.251 1.00 94.31 93 PRO A O 1
ATOM 751 N N . ARG A 1 94 ? 35.246 8.563 -59.214 1.00 95.06 94 ARG A N 1
ATOM 752 C CA . ARG A 1 94 ? 35.857 7.371 -59.822 1.00 95.06 94 ARG A CA 1
ATOM 753 C C . ARG A 1 94 ? 35.287 6.087 -59.230 1.00 95.06 94 ARG A C 1
ATOM 755 O O . ARG A 1 94 ? 35.134 5.120 -59.961 1.00 95.06 94 ARG A O 1
ATOM 762 N N . LEU A 1 95 ? 34.974 6.085 -57.934 1.00 94.38 95 LEU A N 1
ATOM 763 C CA . LEU A 1 95 ? 34.302 4.976 -57.263 1.00 94.38 95 LEU A CA 1
ATOM 764 C C . LEU A 1 95 ? 32.912 4.736 -57.846 1.00 94.38 95 LEU A C 1
ATOM 766 O O . LEU A 1 95 ? 32.617 3.612 -58.226 1.00 94.38 95 LEU A O 1
ATOM 770 N N . LEU A 1 96 ? 32.094 5.784 -57.968 1.00 93.62 96 LEU A N 1
ATOM 771 C CA . LEU A 1 96 ? 30.760 5.666 -58.563 1.00 93.62 96 LEU A CA 1
ATOM 772 C C . LEU A 1 96 ? 30.830 5.134 -59.995 1.00 93.62 96 LEU A C 1
ATOM 774 O O . LEU A 1 96 ? 30.148 4.169 -60.320 1.00 93.62 96 LEU A O 1
ATOM 778 N N . LYS A 1 97 ? 31.721 5.709 -60.810 1.00 94.88 97 LYS A N 1
ATOM 779 C CA . LYS A 1 97 ? 31.932 5.250 -62.182 1.00 94.88 97 LYS A CA 1
ATOM 780 C C . LYS A 1 97 ? 32.415 3.797 -62.244 1.00 94.88 97 LYS A C 1
ATOM 782 O O . LYS A 1 97 ? 31.972 3.048 -63.097 1.00 94.88 97 LYS A O 1
ATOM 787 N N . TYR A 1 98 ? 33.290 3.374 -61.331 1.00 95.38 98 TYR A N 1
ATOM 788 C CA . TYR A 1 98 ? 33.735 1.981 -61.261 1.00 95.38 98 TYR A CA 1
ATOM 789 C C . TYR A 1 98 ? 32.582 1.019 -60.953 1.00 95.38 98 TYR A C 1
ATOM 791 O O . TYR A 1 98 ? 32.502 -0.035 -61.576 1.00 95.38 98 TYR A O 1
ATOM 799 N N . LEU A 1 99 ? 31.700 1.378 -60.013 1.00 94.25 99 LEU A N 1
ATOM 800 C CA . LEU A 1 99 ? 30.525 0.568 -59.679 1.00 94.25 99 LEU A CA 1
ATOM 801 C C . LEU A 1 99 ? 29.575 0.435 -60.877 1.00 94.25 99 LEU A C 1
ATOM 803 O O . LEU A 1 99 ? 29.057 -0.648 -61.117 1.00 94.25 99 LEU A O 1
ATOM 807 N N . GLU A 1 100 ? 29.398 1.506 -61.649 1.00 93.25 100 GLU A N 1
ATOM 808 C CA . GLU A 1 100 ? 28.590 1.502 -62.872 1.00 93.25 100 GLU A CA 1
ATOM 809 C C . GLU A 1 100 ? 29.239 0.669 -63.992 1.00 93.25 100 GLU A C 1
ATOM 811 O O . GLU A 1 100 ? 28.622 -0.260 -64.509 1.00 93.25 100 GLU A O 1
ATOM 816 N N . ASP A 1 101 ? 30.506 0.945 -64.315 1.00 93.94 101 ASP A N 1
ATOM 817 C CA . ASP A 1 101 ? 31.225 0.344 -65.447 1.00 93.94 101 ASP A CA 1
ATOM 818 C C . ASP A 1 101 ? 31.545 -1.154 -65.250 1.00 93.94 101 ASP A C 1
ATOM 820 O O . ASP A 1 101 ? 31.870 -1.829 -66.222 1.00 93.94 101 ASP A O 1
ATOM 824 N N . ASN A 1 102 ? 31.512 -1.672 -64.013 1.00 92.75 102 ASN A N 1
ATOM 825 C CA . ASN A 1 102 ? 31.899 -3.058 -63.679 1.00 92.75 102 ASN A CA 1
ATOM 826 C C . ASN A 1 102 ? 30.746 -3.857 -63.046 1.00 92.75 102 ASN A C 1
ATOM 828 O O . ASN A 1 102 ? 30.979 -4.815 -62.300 1.00 92.75 102 ASN A O 1
ATOM 832 N N . HIS A 1 103 ? 29.499 -3.445 -63.293 1.00 91.25 103 HIS A N 1
ATOM 833 C CA . HIS A 1 103 ? 28.310 -4.123 -62.767 1.00 91.25 103 HIS A CA 1
ATOM 834 C C . HIS A 1 103 ? 28.169 -5.563 -63.284 1.00 91.25 103 HIS A C 1
ATOM 836 O O . HIS A 1 103 ? 27.742 -6.446 -62.546 1.00 91.25 103 HIS A O 1
ATOM 842 N N . ASP A 1 104 ? 28.602 -5.819 -64.517 1.00 90.06 104 ASP A N 1
ATOM 843 C CA . ASP A 1 104 ? 28.626 -7.141 -65.149 1.00 90.06 104 ASP A CA 1
ATOM 844 C C . ASP A 1 104 ? 29.580 -8.123 -64.447 1.00 90.06 104 ASP A C 1
ATOM 846 O O . ASP A 1 104 ? 29.265 -9.305 -64.300 1.00 90.06 104 ASP A O 1
ATOM 850 N N . LEU A 1 105 ? 30.731 -7.630 -63.982 1.00 89.00 105 LEU A N 1
ATOM 851 C CA . LEU A 1 105 ? 31.734 -8.416 -63.258 1.00 89.00 105 LEU A CA 1
ATOM 852 C C . LEU A 1 105 ? 31.362 -8.621 -61.788 1.00 89.00 105 LEU A C 1
ATOM 854 O O . LEU A 1 105 ? 31.694 -9.651 -61.194 1.00 89.00 105 LEU A O 1
ATOM 858 N N . HIS A 1 106 ? 30.690 -7.636 -61.193 1.00 89.12 106 HIS A N 1
ATOM 859 C CA . HIS A 1 106 ? 30.291 -7.642 -59.790 1.00 89.12 106 HIS A CA 1
ATOM 860 C C . HIS A 1 106 ? 28.826 -7.217 -59.652 1.00 89.12 106 HIS A C 1
ATOM 862 O O . HIS A 1 106 ? 28.563 -6.068 -59.285 1.00 89.12 106 HIS A O 1
ATOM 868 N N . PRO A 1 107 ? 27.864 -8.124 -59.914 1.00 89.88 107 PRO A N 1
ATOM 869 C CA . PRO A 1 107 ? 26.447 -7.796 -59.833 1.00 89.88 107 PRO A CA 1
ATOM 870 C C . PRO A 1 107 ? 26.060 -7.324 -58.432 1.00 89.88 107 PRO A C 1
ATOM 872 O O . PRO A 1 107 ? 26.281 -8.023 -57.439 1.00 89.88 107 PRO A O 1
ATOM 875 N N . HIS A 1 108 ? 25.473 -6.134 -58.353 1.00 92.25 108 HIS A N 1
ATOM 876 C CA . HIS A 1 108 ? 25.009 -5.552 -57.098 1.00 92.25 108 HIS A CA 1
ATOM 877 C C . HIS A 1 108 ? 23.778 -4.669 -57.300 1.00 92.25 108 HIS A C 1
ATOM 879 O O . HIS A 1 108 ? 23.575 -4.089 -58.365 1.00 92.25 108 HIS A O 1
ATOM 885 N N . GLU A 1 109 ? 22.973 -4.520 -56.254 1.00 91.75 109 GLU A N 1
ATOM 886 C CA . GLU 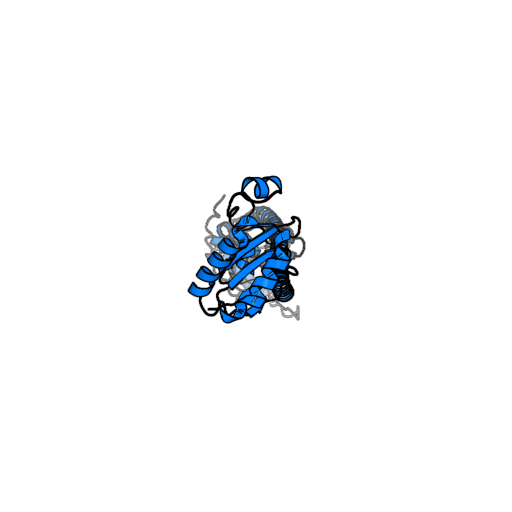A 1 109 ? 21.901 -3.524 -56.207 1.00 91.75 109 GLU A CA 1
ATOM 887 C C . GLU A 1 109 ? 22.308 -2.375 -55.285 1.00 91.75 109 GLU A C 1
ATOM 889 O O . GLU A 1 109 ? 22.766 -2.592 -54.159 1.00 91.75 109 GLU A O 1
ATOM 894 N N . ILE A 1 110 ? 22.150 -1.138 -55.759 1.00 90.62 110 ILE A N 1
ATOM 895 C CA . ILE A 1 110 ? 22.478 0.054 -54.975 1.00 90.62 110 ILE A CA 1
ATOM 896 C C . ILE A 1 110 ? 21.289 0.412 -54.081 1.00 90.62 110 ILE A C 1
ATOM 898 O O . ILE A 1 110 ? 20.214 0.772 -54.555 1.00 90.62 110 ILE A O 1
ATOM 902 N N . VAL A 1 111 ? 21.512 0.387 -52.770 1.00 89.38 111 VAL A N 1
ATOM 903 C CA . VAL A 1 111 ? 20.621 0.975 -51.768 1.00 89.38 111 VAL A CA 1
ATOM 904 C C . VAL A 1 111 ? 21.025 2.430 -51.576 1.00 89.38 111 VAL A C 1
ATOM 906 O O . VAL A 1 111 ? 22.152 2.723 -51.161 1.00 89.38 111 VAL A O 1
ATOM 909 N N . SER A 1 112 ? 20.097 3.341 -51.875 1.00 87.75 112 SER A N 1
ATOM 910 C CA . SER A 1 112 ? 20.337 4.777 -51.753 1.00 87.75 112 SER A CA 1
ATOM 911 C C . SER A 1 112 ? 20.589 5.190 -50.304 1.00 87.75 112 SER A C 1
ATOM 913 O O . SER A 1 112 ? 20.018 4.637 -49.356 1.00 87.75 112 SER A O 1
ATOM 915 N N . GLY A 1 113 ? 21.414 6.220 -50.136 1.00 84.94 113 GLY A N 1
ATOM 916 C CA . GLY A 1 113 ? 21.677 6.817 -48.836 1.00 84.94 113 GLY A CA 1
ATOM 917 C C . GLY A 1 113 ? 20.423 7.336 -48.132 1.00 84.94 113 GLY A C 1
ATOM 918 O O . GLY A 1 113 ? 20.270 7.179 -46.922 1.00 84.94 113 GLY A O 1
ATOM 919 N N . GLU A 1 114 ? 19.465 7.864 -48.894 1.00 86.19 114 GLU A N 1
ATOM 920 C CA . GLU A 1 114 ? 18.162 8.304 -48.380 1.00 86.19 114 GLU A CA 1
ATOM 921 C C . GLU A 1 114 ? 17.371 7.155 -47.740 1.00 86.19 114 GLU A C 1
ATOM 923 O O . GLU A 1 114 ? 16.806 7.312 -46.657 1.00 86.19 114 GLU A O 1
ATOM 928 N N . SER A 1 115 ? 17.392 5.967 -48.354 1.00 86.12 115 SER A N 1
ATOM 929 C CA . SER A 1 115 ? 16.743 4.773 -47.796 1.00 86.12 115 SER A CA 1
ATOM 930 C C . SER A 1 115 ? 17.390 4.357 -46.471 1.00 86.12 115 SER A C 1
ATOM 932 O O . SER A 1 115 ? 16.695 4.011 -45.513 1.00 86.12 115 SER A O 1
ATOM 934 N N . LEU A 1 116 ? 18.722 4.448 -46.378 1.00 84.00 116 LEU A N 1
ATOM 935 C CA . LEU A 1 116 ? 19.453 4.198 -45.131 1.00 84.00 116 LEU A CA 1
ATOM 936 C C . LEU A 1 116 ? 19.116 5.244 -44.054 1.00 84.00 116 LEU A C 1
ATOM 938 O O . LEU A 1 116 ? 18.901 4.881 -42.896 1.00 84.00 116 LEU A O 1
ATOM 942 N N . ALA A 1 117 ? 19.019 6.524 -44.423 1.00 84.25 117 ALA A N 1
ATOM 943 C CA . ALA A 1 117 ? 18.674 7.617 -43.513 1.00 84.25 117 ALA A CA 1
ATOM 944 C C . ALA A 1 117 ? 17.247 7.486 -42.942 1.00 84.25 117 ALA A C 1
ATOM 946 O O . ALA A 1 117 ? 17.025 7.711 -41.745 1.00 84.25 117 ALA A O 1
ATOM 947 N N . LEU A 1 118 ? 16.284 7.056 -43.765 1.00 85.19 118 LEU A N 1
ATOM 948 C CA . LEU A 1 118 ? 14.911 6.784 -43.327 1.00 85.19 118 LEU A CA 1
ATOM 949 C C . LEU A 1 118 ? 14.858 5.657 -42.287 1.00 85.19 118 LEU A C 1
ATOM 951 O O . LEU A 1 118 ? 14.214 5.813 -41.247 1.00 85.19 118 LEU A O 1
ATOM 955 N N . LEU A 1 119 ? 15.587 4.560 -42.513 1.00 81.31 119 LEU A N 1
ATOM 956 C CA . LEU A 1 119 ? 15.665 3.445 -41.562 1.00 81.31 119 LEU A CA 1
ATOM 957 C C . LEU A 1 119 ? 16.255 3.881 -40.211 1.00 81.31 119 LEU A C 1
ATOM 959 O O . LEU A 1 119 ? 15.742 3.506 -39.155 1.00 81.31 119 LEU A O 1
ATOM 963 N N . VAL A 1 120 ? 17.303 4.710 -40.219 1.00 80.50 120 VAL A N 1
ATOM 964 C CA . VAL A 1 120 ? 17.909 5.255 -38.989 1.00 80.50 120 VAL A CA 1
ATOM 965 C C . VAL A 1 120 ? 16.919 6.131 -38.219 1.00 80.50 120 VAL A C 1
ATOM 967 O O . VAL A 1 120 ? 16.803 6.005 -36.994 1.00 80.50 120 VAL A O 1
ATOM 970 N N . THR A 1 121 ? 16.184 6.990 -38.926 1.00 80.62 121 THR A N 1
ATOM 971 C CA . THR A 1 121 ? 15.176 7.880 -38.332 1.00 80.62 121 THR A CA 1
ATOM 972 C C . THR A 1 121 ? 14.069 7.081 -37.644 1.00 80.62 121 THR A C 1
ATOM 974 O O . THR A 1 121 ? 13.774 7.324 -36.473 1.00 80.62 121 THR A O 1
ATOM 977 N N . GLN A 1 122 ? 13.521 6.066 -38.319 1.00 80.44 122 GLN A N 1
ATOM 978 C CA . GLN A 1 122 ? 12.474 5.198 -37.764 1.00 80.44 122 GLN A CA 1
ATOM 979 C C . GLN A 1 122 ? 12.932 4.472 -36.493 1.00 80.44 122 GLN A C 1
ATOM 981 O O . GLN A 1 122 ? 12.217 4.439 -35.488 1.00 80.44 122 GLN A O 1
ATOM 986 N N . ILE A 1 123 ? 14.152 3.926 -36.502 1.00 78.12 123 ILE A N 1
ATOM 987 C CA . ILE A 1 123 ? 14.698 3.215 -35.341 1.00 78.12 123 ILE A CA 1
ATOM 988 C C . ILE A 1 123 ? 14.889 4.173 -34.156 1.00 78.12 123 ILE A C 1
ATOM 990 O O . ILE A 1 123 ? 14.562 3.821 -33.022 1.00 78.12 123 ILE A O 1
ATOM 994 N N . THR A 1 124 ? 15.382 5.386 -34.402 1.00 73.12 124 THR A N 1
ATOM 995 C CA . THR A 1 124 ? 15.631 6.380 -33.345 1.00 73.12 124 THR A CA 1
ATOM 996 C C . THR A 1 124 ? 14.323 6.845 -32.700 1.00 73.12 124 THR A C 1
ATOM 998 O O . THR A 1 124 ? 14.192 6.779 -31.478 1.00 73.12 124 THR A O 1
ATOM 1001 N N . GLN A 1 125 ? 13.310 7.172 -33.509 1.00 75.00 125 GLN A N 1
ATOM 1002 C CA . GLN A 1 125 ? 11.981 7.565 -33.024 1.00 75.00 125 GLN A CA 1
ATOM 1003 C C . GLN A 1 125 ? 11.314 6.462 -32.187 1.00 75.00 125 GLN A C 1
ATOM 1005 O O . GLN A 1 125 ? 10.733 6.735 -31.135 1.00 75.00 125 GLN A O 1
ATOM 1010 N N . SER A 1 126 ? 11.431 5.197 -32.608 1.00 71.81 126 SER A N 1
ATOM 1011 C CA . SER A 1 126 ? 10.873 4.067 -31.852 1.00 71.81 126 SER A CA 1
ATOM 1012 C C . SER A 1 126 ? 11.517 3.904 -30.465 1.00 71.81 126 SER A C 1
ATOM 1014 O O . SER A 1 126 ? 10.825 3.616 -29.486 1.00 71.81 126 SER A O 1
ATOM 1016 N N . SER A 1 127 ? 12.826 4.156 -30.361 1.00 76.25 127 SER A N 1
ATOM 1017 C CA . SER A 1 127 ? 13.582 4.067 -29.110 1.00 76.25 127 SER A CA 1
ATOM 1018 C C . SER A 1 127 ? 13.243 5.205 -28.145 1.00 76.25 127 SER A C 1
ATOM 1020 O O . SER A 1 127 ? 13.121 4.974 -26.943 1.00 76.25 127 SER A O 1
ATOM 1022 N N . GLU A 1 128 ? 13.077 6.426 -28.649 1.00 77.38 128 GLU A N 1
ATOM 1023 C CA . GLU A 1 128 ? 12.718 7.595 -27.836 1.00 77.38 128 GLU A CA 1
ATOM 1024 C C . GLU A 1 128 ? 11.301 7.472 -27.265 1.00 77.38 128 GLU A C 1
ATOM 1026 O O . GLU A 1 128 ? 11.086 7.721 -26.078 1.00 77.38 128 GLU A O 1
ATOM 1031 N N . LEU A 1 129 ? 10.344 6.988 -28.064 1.00 77.62 129 LEU A N 1
ATOM 1032 C CA . LEU A 1 129 ? 8.982 6.713 -27.598 1.00 77.62 129 LEU A CA 1
ATOM 1033 C C . LEU A 1 129 ? 8.944 5.625 -26.517 1.00 77.62 129 LEU A C 1
ATOM 1035 O O . LEU A 1 129 ? 8.166 5.726 -25.566 1.00 77.62 129 LEU A O 1
ATOM 1039 N N . ALA A 1 130 ? 9.777 4.587 -26.640 1.00 78.88 130 ALA A N 1
ATOM 1040 C CA . ALA A 1 130 ? 9.886 3.542 -25.626 1.00 78.88 130 ALA A CA 1
ATOM 1041 C C . ALA A 1 130 ? 10.443 4.089 -24.300 1.00 78.88 130 ALA A C 1
ATOM 1043 O O . ALA A 1 130 ? 9.880 3.807 -23.240 1.00 78.88 130 ALA A O 1
ATOM 1044 N N . LEU A 1 131 ? 11.488 4.923 -24.360 1.00 80.81 131 LEU A N 1
ATOM 1045 C CA . LEU A 1 131 ? 12.065 5.588 -23.188 1.00 80.81 131 LEU A CA 1
ATOM 1046 C C . LEU A 1 131 ? 11.066 6.545 -22.523 1.00 80.81 131 LEU A C 1
ATOM 1048 O O . LEU A 1 131 ? 10.883 6.491 -21.309 1.00 80.81 131 LEU A O 1
ATOM 1052 N N . ALA A 1 132 ? 10.355 7.362 -23.304 1.00 82.00 132 ALA A N 1
ATOM 1053 C CA . ALA A 1 132 ? 9.340 8.275 -22.780 1.00 82.00 132 ALA A CA 1
ATOM 1054 C C . ALA A 1 132 ? 8.205 7.528 -22.056 1.00 82.00 132 ALA A C 1
ATOM 1056 O O . ALA A 1 132 ? 7.785 7.925 -20.968 1.00 82.00 132 ALA A O 1
ATOM 1057 N N . ARG A 1 133 ? 7.740 6.401 -22.616 1.00 83.19 133 ARG A N 1
ATOM 1058 C CA . ARG A 1 133 ? 6.729 5.543 -21.972 1.00 83.19 133 ARG A CA 1
ATOM 1059 C C . ARG A 1 133 ? 7.238 4.917 -20.675 1.00 83.19 133 ARG A C 1
ATOM 1061 O O . ARG A 1 133 ? 6.481 4.848 -19.708 1.00 83.19 133 ARG A O 1
ATOM 1068 N N . ALA A 1 134 ? 8.491 4.464 -20.651 1.00 84.94 134 ALA A N 1
ATOM 1069 C CA . ALA A 1 134 ? 9.106 3.909 -19.450 1.00 84.94 134 ALA A CA 1
ATOM 1070 C C . ALA A 1 134 ? 9.212 4.964 -18.337 1.00 84.94 134 ALA A C 1
ATOM 1072 O O . ALA A 1 134 ? 8.811 4.689 -17.206 1.00 84.94 134 ALA A O 1
ATOM 1073 N N . ASN A 1 135 ? 9.644 6.182 -18.675 1.00 85.50 135 ASN A N 1
ATOM 1074 C CA . ASN A 1 135 ? 9.745 7.295 -17.730 1.00 85.50 135 ASN A CA 1
ATOM 1075 C C . ASN A 1 135 ? 8.379 7.672 -17.143 1.00 85.50 135 ASN A C 1
ATOM 1077 O O . ASN A 1 135 ? 8.242 7.749 -15.926 1.00 85.50 135 ASN A O 1
ATOM 1081 N N . LEU A 1 136 ? 7.342 7.796 -17.980 1.00 90.69 136 LEU A N 1
ATOM 1082 C CA . LEU A 1 136 ? 5.984 8.096 -17.509 1.00 90.69 136 LEU A CA 1
ATOM 1083 C C . LEU A 1 136 ? 5.440 7.001 -16.575 1.00 90.69 136 LEU A C 1
ATOM 1085 O O . LEU A 1 136 ? 4.719 7.287 -15.620 1.00 90.69 136 LEU A O 1
ATOM 1089 N N . LYS A 1 137 ? 5.757 5.729 -16.851 1.00 91.06 137 LYS A N 1
ATOM 1090 C CA . LYS A 1 137 ? 5.360 4.614 -15.982 1.00 91.06 137 LYS A CA 1
ATOM 1091 C C . LYS A 1 137 ? 6.070 4.687 -14.628 1.00 91.06 137 LYS A C 1
ATOM 1093 O O . LYS A 1 137 ? 5.419 4.471 -13.611 1.00 91.06 137 LYS A O 1
ATOM 1098 N N . ALA A 1 138 ? 7.364 5.002 -14.620 1.00 90.44 138 ALA A N 1
ATOM 1099 C CA . ALA A 1 138 ? 8.142 5.158 -13.394 1.00 90.44 138 ALA A CA 1
ATOM 1100 C C . ALA A 1 138 ? 7.636 6.331 -12.538 1.00 90.44 138 ALA A C 1
ATOM 1102 O O . ALA A 1 138 ? 7.454 6.171 -11.337 1.00 90.44 138 ALA A O 1
ATOM 1103 N N . GLU A 1 139 ? 7.325 7.472 -13.157 1.00 90.81 139 GLU A N 1
ATOM 1104 C CA . GLU A 1 139 ? 6.783 8.653 -12.472 1.00 90.81 139 GLU A CA 1
ATOM 1105 C C . GLU A 1 139 ? 5.410 8.376 -11.839 1.00 90.81 139 GLU A C 1
ATOM 1107 O O . GLU A 1 139 ? 5.168 8.709 -10.679 1.00 90.81 139 GLU A O 1
ATOM 1112 N N . LYS A 1 140 ? 4.516 7.687 -12.562 1.00 91.94 140 LYS A N 1
ATOM 1113 C CA . LYS A 1 140 ? 3.212 7.275 -12.017 1.00 91.94 140 LYS A CA 1
ATOM 1114 C C . LYS A 1 140 ? 3.345 6.336 -10.822 1.00 91.94 140 LYS A C 1
ATOM 1116 O O . LYS A 1 140 ? 2.569 6.457 -9.877 1.00 91.94 140 LYS A O 1
ATOM 1121 N N . GLU A 1 141 ? 4.296 5.406 -10.869 1.00 90.00 141 GLU A N 1
ATOM 1122 C CA . GLU A 1 141 ? 4.539 4.493 -9.754 1.00 90.00 141 GLU A CA 1
ATOM 1123 C C . GLU A 1 141 ? 5.148 5.227 -8.553 1.00 90.00 141 GLU A C 1
ATOM 1125 O O . GLU A 1 141 ? 4.696 5.021 -7.431 1.00 90.00 141 GLU A O 1
ATOM 1130 N N . ALA A 1 142 ? 6.079 6.158 -8.779 1.00 91.19 142 ALA A N 1
ATOM 1131 C CA . ALA A 1 142 ? 6.640 6.997 -7.721 1.00 91.19 142 ALA A CA 1
ATOM 1132 C C . ALA A 1 142 ? 5.549 7.808 -6.999 1.00 91.19 142 ALA A C 1
ATOM 1134 O O . ALA A 1 142 ? 5.454 7.759 -5.776 1.00 91.19 142 ALA A O 1
ATOM 1135 N N . HIS A 1 143 ? 4.647 8.457 -7.744 1.00 90.12 143 HIS A N 1
ATOM 1136 C CA . HIS A 1 143 ? 3.513 9.168 -7.146 1.00 90.12 143 HIS A CA 1
ATOM 1137 C C . HIS A 1 143 ? 2.525 8.250 -6.422 1.00 90.12 143 HIS A C 1
ATOM 1139 O O . HIS A 1 143 ? 1.881 8.664 -5.457 1.00 90.12 143 HIS A O 1
ATOM 1145 N N . ARG A 1 144 ? 2.356 7.005 -6.882 1.00 91.44 144 ARG A N 1
ATOM 1146 C CA . ARG A 1 144 ? 1.534 6.021 -6.171 1.00 91.44 144 ARG A CA 1
ATOM 1147 C C . ARG A 1 144 ? 2.163 5.665 -4.824 1.00 91.44 144 ARG A C 1
ATOM 1149 O O . ARG A 1 144 ? 1.438 5.633 -3.833 1.00 91.44 144 ARG A O 1
ATOM 1156 N N . ILE A 1 145 ? 3.470 5.412 -4.797 1.00 89.81 145 ILE A N 1
ATOM 1157 C CA . ILE A 1 145 ? 4.220 5.098 -3.574 1.00 89.81 145 ILE A CA 1
ATOM 1158 C C . ILE A 1 145 ? 4.139 6.272 -2.594 1.00 89.81 145 ILE A C 1
ATOM 1160 O O . ILE A 1 145 ? 3.727 6.071 -1.459 1.00 89.81 145 ILE A O 1
ATOM 1164 N N . GLU A 1 146 ? 4.394 7.496 -3.057 1.00 90.44 146 GLU A N 1
ATOM 1165 C CA . GLU A 1 146 ? 4.305 8.716 -2.242 1.00 90.44 146 GLU A CA 1
ATOM 1166 C C . GLU A 1 146 ? 2.920 8.871 -1.585 1.00 90.44 146 GLU A C 1
ATOM 1168 O O . GLU A 1 146 ? 2.805 9.119 -0.385 1.00 90.44 146 GLU A O 1
ATOM 1173 N N . ARG A 1 147 ? 1.833 8.647 -2.339 1.00 89.81 147 ARG A N 1
ATOM 1174 C CA . ARG A 1 147 ? 0.468 8.681 -1.778 1.00 89.81 147 ARG A CA 1
ATOM 1175 C C . ARG A 1 147 ? 0.243 7.612 -0.712 1.00 89.81 147 ARG A C 1
ATOM 1177 O O . ARG A 1 147 ? -0.446 7.883 0.270 1.00 89.81 147 ARG A O 1
ATOM 1184 N N . LEU A 1 148 ? 0.778 6.407 -0.914 1.00 90.50 148 LEU A N 1
ATOM 1185 C CA . LEU A 1 148 ? 0.665 5.320 0.058 1.00 90.50 148 LEU A CA 1
ATOM 1186 C C . LEU A 1 148 ? 1.463 5.623 1.329 1.00 90.50 148 LEU A C 1
ATOM 1188 O O . LEU A 1 148 ? 0.961 5.373 2.420 1.00 90.50 148 LEU A O 1
ATOM 1192 N N . GLU A 1 149 ? 2.655 6.205 1.211 1.00 89.81 149 GLU A N 1
ATOM 1193 C CA . GLU A 1 149 ? 3.469 6.621 2.358 1.00 89.81 149 GLU A CA 1
ATOM 1194 C C . GLU A 1 149 ? 2.751 7.678 3.202 1.00 89.81 149 GLU A C 1
ATOM 1196 O O . GLU A 1 149 ? 2.642 7.518 4.417 1.00 89.81 149 GLU A O 1
ATOM 1201 N N . VAL A 1 150 ? 2.161 8.696 2.565 1.00 88.88 150 VAL A N 1
ATOM 1202 C CA . VAL A 1 150 ? 1.360 9.716 3.264 1.00 88.88 150 VAL A CA 1
ATOM 1203 C C . VAL A 1 150 ? 0.159 9.091 3.984 1.00 88.88 150 VAL A C 1
ATOM 1205 O O . VAL A 1 150 ? -0.145 9.455 5.120 1.00 88.88 150 VAL A O 1
ATOM 1208 N N . GLN A 1 151 ? -0.527 8.132 3.353 1.00 86.38 151 GLN A N 1
ATOM 1209 C CA . GLN A 1 151 ? -1.645 7.422 3.984 1.00 86.38 151 GLN A CA 1
ATOM 1210 C C . GLN A 1 151 ? -1.199 6.561 5.171 1.00 86.38 151 GLN A C 1
ATOM 1212 O O . GLN A 1 151 ? -1.891 6.522 6.189 1.00 86.38 151 GLN A O 1
ATOM 1217 N N . LEU A 1 152 ? -0.058 5.878 5.054 1.00 87.06 152 LEU A N 1
ATOM 1218 C CA . LEU A 1 152 ? 0.504 5.063 6.128 1.00 87.06 152 LEU A CA 1
ATOM 1219 C C . LEU A 1 152 ? 0.934 5.919 7.318 1.00 87.06 152 LEU A C 1
ATOM 1221 O O . LEU A 1 152 ? 0.663 5.536 8.454 1.00 87.06 152 LEU A O 1
ATOM 1225 N N . GLU A 1 153 ? 1.555 7.072 7.075 1.00 87.38 153 GLU A N 1
ATOM 1226 C CA . GLU A 1 153 ? 1.979 7.971 8.148 1.00 87.38 153 GLU A CA 1
ATOM 1227 C C . GLU A 1 153 ? 0.772 8.550 8.892 1.00 87.38 153 GLU A C 1
ATOM 1229 O O . GLU A 1 153 ? 0.698 8.449 10.115 1.00 87.38 153 GLU A O 1
ATOM 1234 N N . LEU A 1 154 ? -0.252 9.007 8.162 1.00 86.06 154 LEU A N 1
ATOM 1235 C CA . LEU A 1 154 ? -1.507 9.450 8.772 1.00 86.06 154 LEU A CA 1
ATOM 1236 C C . LEU A 1 154 ? -2.152 8.336 9.615 1.00 86.06 154 LEU A C 1
ATOM 1238 O O . LEU A 1 154 ? -2.641 8.593 10.713 1.00 86.06 154 LEU A O 1
ATOM 1242 N N . ARG A 1 155 ? -2.148 7.089 9.126 1.00 84.62 155 ARG A N 1
ATOM 1243 C CA . ARG A 1 155 ? -2.688 5.943 9.873 1.00 84.62 155 ARG A CA 1
ATOM 1244 C C . ARG A 1 155 ? -1.874 5.665 11.139 1.00 84.62 155 ARG A C 1
ATOM 1246 O O . ARG A 1 155 ? -2.459 5.391 12.182 1.00 84.62 155 ARG A O 1
ATOM 1253 N N . ARG A 1 156 ? -0.543 5.771 11.087 1.00 86.12 156 ARG A N 1
ATOM 1254 C CA . ARG A 1 156 ? 0.333 5.620 12.264 1.00 86.12 156 ARG A CA 1
ATOM 1255 C C . ARG A 1 156 ? 0.079 6.697 13.310 1.00 86.12 156 ARG A C 1
ATOM 1257 O O . ARG A 1 156 ? -0.022 6.362 14.488 1.00 86.12 156 ARG A O 1
ATOM 1264 N N . GLU A 1 157 ? -0.059 7.952 12.892 1.00 86.88 157 GLU A N 1
ATOM 1265 C CA . GLU A 1 157 ? -0.407 9.060 13.788 1.00 86.88 157 GLU A CA 1
ATOM 1266 C C . GLU A 1 157 ? -1.742 8.788 14.495 1.00 86.88 157 GLU A C 1
ATOM 1268 O O . GLU A 1 157 ? -1.805 8.827 15.725 1.00 86.88 157 GLU A O 1
ATOM 1273 N N . GLN A 1 158 ? -2.773 8.399 13.735 1.00 85.50 158 GLN A N 1
ATOM 1274 C CA . GLN A 1 158 ? -4.090 8.038 14.274 1.00 85.50 158 GLN A CA 1
ATOM 1275 C C . GLN A 1 158 ? -4.001 6.896 15.296 1.00 85.50 158 GLN A C 1
ATOM 1277 O O . GLN A 1 158 ? -4.565 6.984 16.386 1.00 85.50 158 GLN A O 1
ATOM 1282 N N . MET A 1 159 ? -3.266 5.825 14.982 1.00 85.94 159 MET A N 1
ATOM 1283 C CA . MET A 1 159 ? -3.086 4.696 15.903 1.00 85.94 159 MET A CA 1
ATOM 1284 C C . MET A 1 159 ? -2.281 5.082 17.148 1.00 85.94 159 MET A C 1
ATOM 1286 O O . MET A 1 159 ? -2.553 4.585 18.242 1.00 85.94 159 MET A O 1
ATOM 1290 N N . GLY A 1 160 ? -1.330 6.008 17.015 1.00 87.19 160 GLY A N 1
ATOM 1291 C CA . GLY A 1 160 ? -0.601 6.587 18.139 1.00 87.19 160 GLY A CA 1
ATOM 1292 C C . GLY A 1 160 ? -1.506 7.359 19.103 1.00 87.19 160 GLY A C 1
ATOM 1293 O O . GLY A 1 160 ? -1.347 7.228 20.318 1.00 87.19 160 GLY A O 1
ATOM 1294 N N . GLU A 1 161 ? -2.468 8.131 18.590 1.00 84.88 161 GLU A N 1
ATOM 1295 C CA . GLU A 1 161 ? -3.468 8.840 19.404 1.00 84.88 161 GLU A CA 1
ATOM 1296 C C . GLU A 1 161 ? -4.387 7.867 20.143 1.00 84.88 161 GLU A C 1
ATOM 1298 O O . GLU A 1 161 ? -4.509 7.952 21.368 1.00 84.88 161 GLU A O 1
ATOM 1303 N N . VAL A 1 162 ? -4.957 6.890 19.428 1.00 87.50 162 VAL A N 1
ATOM 1304 C CA . VAL A 1 162 ? -5.811 5.851 20.025 1.00 87.50 162 VAL A CA 1
ATOM 1305 C C . VAL A 1 162 ? -5.055 5.129 21.138 1.00 87.50 162 VAL A C 1
ATOM 1307 O O . VAL A 1 162 ? -5.544 5.057 22.263 1.00 87.50 162 VAL A O 1
ATOM 1310 N N . LYS A 1 163 ? -3.821 4.679 20.882 1.00 88.94 163 LYS A N 1
ATOM 1311 C CA . LYS A 1 163 ? -3.002 3.979 21.879 1.00 88.94 163 LYS A CA 1
ATOM 1312 C C . LYS A 1 163 ? -2.768 4.806 23.146 1.00 88.94 163 LYS A C 1
ATOM 1314 O O . LYS A 1 163 ? -2.858 4.264 24.244 1.00 88.94 163 LYS A O 1
ATOM 1319 N N . LYS A 1 164 ? -2.492 6.110 23.024 1.00 87.00 164 LYS A N 1
ATOM 1320 C CA . LYS A 1 164 ? -2.330 7.002 24.190 1.00 87.00 164 LYS A CA 1
ATOM 1321 C C . LYS A 1 164 ? -3.607 7.079 25.023 1.00 87.00 164 LYS A C 1
ATOM 1323 O O . LYS A 1 164 ? -3.535 7.014 26.249 1.00 87.00 164 LYS A O 1
ATOM 1328 N N . ILE A 1 165 ? -4.760 7.187 24.366 1.00 85.31 165 ILE A N 1
ATOM 1329 C CA . ILE A 1 165 ? -6.055 7.246 25.047 1.00 85.31 165 ILE A CA 1
ATOM 1330 C C . ILE A 1 165 ? -6.342 5.919 25.749 1.00 85.31 165 ILE A C 1
ATOM 1332 O O . ILE A 1 165 ? -6.664 5.937 26.937 1.00 85.31 165 ILE A O 1
ATOM 1336 N N . LEU A 1 166 ? -6.129 4.782 25.078 1.00 88.00 166 LEU A N 1
ATOM 1337 C CA . LEU A 1 166 ? -6.299 3.455 25.678 1.00 88.00 166 LEU A CA 1
ATOM 1338 C C . LEU A 1 166 ? -5.427 3.292 26.927 1.00 88.00 166 LEU A C 1
ATOM 1340 O O . LEU A 1 166 ? -5.948 2.921 27.972 1.00 88.00 166 LEU A O 1
ATOM 1344 N N . LEU A 1 167 ? -4.145 3.671 26.869 1.00 87.25 167 LEU A N 1
ATOM 1345 C CA . LEU A 1 167 ? -3.241 3.628 28.028 1.00 87.25 167 LEU A CA 1
ATOM 1346 C C . LEU A 1 167 ? -3.694 4.534 29.184 1.00 87.25 167 LEU A C 1
ATOM 1348 O O . LEU A 1 167 ? -3.424 4.233 30.344 1.00 87.25 167 LEU A O 1
ATOM 1352 N N . SER A 1 168 ? -4.386 5.638 28.893 1.00 87.44 168 SER A N 1
ATOM 1353 C CA . SER A 1 168 ? -4.933 6.529 29.925 1.00 87.44 168 SER A CA 1
ATOM 1354 C C . SER A 1 168 ? -6.252 6.022 30.526 1.00 87.44 168 SER A C 1
ATOM 1356 O O . SER A 1 168 ? -6.495 6.203 31.722 1.00 87.44 168 SER A O 1
ATOM 1358 N N . ALA A 1 169 ? -7.086 5.362 29.717 1.00 87.31 169 ALA A N 1
ATOM 1359 C CA . ALA A 1 169 ? -8.374 4.809 30.121 1.00 87.31 169 ALA A CA 1
ATOM 1360 C C . ALA A 1 169 ? -8.211 3.477 30.867 1.00 87.31 169 ALA A C 1
ATOM 1362 O O . ALA A 1 169 ? -8.949 3.207 31.815 1.00 87.31 169 ALA A O 1
ATOM 1363 N N . GLN A 1 170 ? -7.214 2.673 30.488 1.00 88.31 170 GLN A N 1
ATOM 1364 C CA . GLN A 1 170 ? -6.931 1.353 31.050 1.00 88.31 170 GLN A CA 1
ATOM 1365 C C . GLN A 1 170 ? -6.874 1.335 32.589 1.00 88.31 170 GLN A C 1
ATOM 1367 O O . GLN A 1 170 ? -7.647 0.586 33.191 1.00 88.31 170 GLN A O 1
ATOM 1372 N N . PRO A 1 171 ? -6.068 2.174 33.273 1.00 89.38 171 PRO A N 1
ATOM 1373 C CA . PRO A 1 171 ? -6.020 2.162 34.733 1.00 89.38 171 PRO A CA 1
ATOM 1374 C C . PRO A 1 171 ? -7.323 2.642 35.382 1.00 89.38 171 PRO A C 1
ATOM 1376 O O . PRO A 1 171 ? -7.640 2.200 36.485 1.00 89.38 171 PRO A O 1
ATOM 1379 N N . LYS A 1 172 ? -8.085 3.537 34.736 1.00 90.38 172 LYS A N 1
ATOM 1380 C CA . LYS A 1 172 ? -9.383 3.999 35.256 1.00 90.38 172 LYS A CA 1
ATOM 1381 C C . LYS A 1 172 ? -10.412 2.873 35.201 1.00 90.38 172 LYS A C 1
ATOM 1383 O O . LYS A 1 172 ? -11.042 2.579 36.212 1.00 90.38 172 LYS A O 1
ATOM 1388 N N . LEU A 1 173 ? -10.508 2.205 34.049 1.00 89.75 173 LEU A N 1
ATOM 1389 C CA . LEU A 1 173 ? -11.385 1.054 33.858 1.00 89.75 173 LEU A CA 1
ATOM 1390 C C . LEU A 1 173 ? -11.037 -0.069 34.835 1.00 89.75 173 LEU A C 1
ATOM 1392 O O . LEU A 1 173 ? -11.919 -0.618 35.485 1.00 89.75 173 LEU A O 1
ATOM 1396 N N . PHE A 1 174 ? -9.748 -0.369 34.988 1.00 88.81 174 PHE A N 1
ATOM 1397 C CA . PHE A 1 174 ? -9.290 -1.403 35.906 1.00 88.81 174 PHE A CA 1
ATOM 1398 C C . PHE A 1 174 ? -9.659 -1.104 37.363 1.00 88.81 174 PHE A C 1
ATOM 1400 O O . PHE A 1 174 ? -10.149 -1.987 38.059 1.00 88.81 174 PHE A O 1
ATOM 1407 N N . ARG A 1 175 ? -9.472 0.139 37.828 1.00 90.25 175 ARG A N 1
ATOM 1408 C CA . ARG A 1 175 ? -9.866 0.539 39.191 1.00 90.25 175 ARG A CA 1
ATOM 1409 C C . ARG A 1 175 ? -11.368 0.406 39.418 1.00 90.25 175 ARG A C 1
ATOM 1411 O O . ARG A 1 175 ? -11.767 -0.048 40.485 1.00 90.25 175 ARG A O 1
ATOM 1418 N N . GLU A 1 176 ? -12.176 0.781 38.431 1.00 91.62 176 GLU A N 1
ATOM 1419 C CA . GLU A 1 176 ? -13.633 0.665 38.517 1.00 91.62 176 GLU A CA 1
ATOM 1420 C C . GLU A 1 176 ? -14.074 -0.806 38.587 1.00 91.62 176 GLU A C 1
ATOM 1422 O O . GLU A 1 176 ? -14.867 -1.193 39.445 1.00 91.62 176 GLU A O 1
ATOM 1427 N N . LEU A 1 177 ? -13.488 -1.663 37.747 1.00 91.06 177 LEU A N 1
ATOM 1428 C CA . LEU A 1 177 ? -13.751 -3.102 37.770 1.00 91.06 177 LEU A CA 1
ATOM 1429 C C . LEU A 1 177 ? -13.288 -3.757 39.077 1.00 91.06 177 LEU A C 1
ATOM 1431 O O . LEU A 1 177 ? -14.015 -4.574 39.642 1.00 91.06 177 LEU A O 1
ATOM 1435 N N . GLU A 1 178 ? -12.111 -3.385 39.585 1.00 89.81 178 GLU A N 1
ATOM 1436 C CA . GLU A 1 178 ? -11.600 -3.873 40.869 1.00 89.81 178 GLU A CA 1
ATOM 1437 C C . GLU A 1 178 ? -12.502 -3.444 42.028 1.00 89.81 178 GLU A C 1
ATOM 1439 O O . GLU A 1 178 ? -12.773 -4.250 42.917 1.00 89.81 178 GLU A O 1
ATOM 1444 N N . HIS A 1 179 ? -13.030 -2.217 41.999 1.00 90.75 179 HIS A N 1
ATOM 1445 C CA . HIS A 1 179 ? -14.001 -1.757 42.986 1.00 90.75 179 HIS A CA 1
ATOM 1446 C C . HIS A 1 179 ? -15.251 -2.647 42.990 1.00 90.75 179 HIS A C 1
ATOM 1448 O O . HIS A 1 179 ? -15.612 -3.195 44.031 1.00 90.75 179 HIS A O 1
ATOM 1454 N N . HIS A 1 180 ? -15.863 -2.885 41.828 1.00 91.56 180 HIS A N 1
ATOM 1455 C CA . HIS A 1 180 ? -17.033 -3.764 41.722 1.00 91.56 180 HIS A CA 1
ATOM 1456 C C . HIS A 1 180 ? -16.746 -5.214 42.126 1.00 91.56 180 HIS A C 1
ATOM 1458 O O . HIS A 1 180 ? -17.617 -5.892 42.681 1.00 91.56 180 HIS A O 1
ATOM 1464 N N . ARG A 1 181 ? -15.522 -5.691 41.887 1.00 89.19 181 ARG A N 1
ATOM 1465 C CA . ARG A 1 181 ? -15.056 -7.007 42.330 1.00 89.19 181 ARG A CA 1
ATOM 1466 C C . ARG A 1 181 ? -14.966 -7.092 43.851 1.00 89.19 181 ARG A C 1
ATOM 1468 O O . ARG A 1 181 ? -15.467 -8.054 44.432 1.00 89.19 181 ARG A O 1
ATOM 1475 N N . GLN A 1 182 ? -14.355 -6.096 44.492 1.00 89.31 182 GLN A N 1
ATOM 1476 C CA . GLN A 1 182 ? -14.198 -6.029 45.949 1.00 89.31 182 GLN A CA 1
ATOM 1477 C C . GLN A 1 182 ? -15.549 -5.920 46.662 1.00 89.31 182 GLN A C 1
ATOM 1479 O O . GLN A 1 182 ? -15.791 -6.639 47.631 1.00 89.31 182 GLN A O 1
ATOM 1484 N N . GLU A 1 183 ? -16.454 -5.104 46.123 1.00 90.06 183 GLU A N 1
ATOM 1485 C CA . GLU A 1 183 ? -17.814 -4.922 46.640 1.00 90.06 183 GLU A CA 1
ATOM 1486 C C . GLU A 1 183 ? -18.761 -6.092 46.308 1.00 90.06 183 GLU A C 1
ATOM 1488 O O . GLU A 1 183 ? -19.918 -6.093 46.728 1.00 90.06 183 GLU A O 1
ATOM 1493 N N . ARG A 1 184 ? -18.287 -7.102 45.560 1.00 90.44 184 ARG A N 1
ATOM 1494 C CA . ARG A 1 184 ? -19.067 -8.268 45.104 1.00 90.44 184 ARG A CA 1
ATOM 1495 C C . ARG A 1 184 ? -20.351 -7.885 44.367 1.00 90.44 184 ARG A C 1
ATOM 1497 O O . ARG A 1 184 ? -21.422 -8.428 44.629 1.00 90.44 184 ARG A O 1
ATOM 1504 N N . GLN A 1 185 ? -20.223 -6.936 43.447 1.00 93.50 185 GLN A N 1
ATOM 1505 C CA . GLN A 1 185 ? -21.338 -6.388 42.674 1.00 93.50 185 GLN A CA 1
ATOM 1506 C C . GLN A 1 185 ? -21.448 -6.994 41.273 1.00 93.50 185 GLN A C 1
ATOM 1508 O O . GLN A 1 185 ? -22.406 -6.714 40.565 1.00 93.50 185 GLN A O 1
ATOM 1513 N N . ILE A 1 186 ? -20.487 -7.816 40.847 1.00 93.69 186 ILE A N 1
ATOM 1514 C CA . ILE A 1 186 ? -20.494 -8.441 39.520 1.00 93.69 186 ILE A CA 1
ATOM 1515 C C . ILE A 1 186 ? -21.417 -9.655 39.521 1.00 93.69 186 ILE A C 1
ATOM 1517 O O . ILE A 1 186 ? -21.187 -10.605 40.263 1.00 93.69 186 ILE A O 1
ATOM 1521 N N . VAL A 1 187 ? -22.425 -9.625 38.651 1.00 92.19 187 VAL A N 1
ATOM 1522 C CA . VAL A 1 187 ? -23.395 -10.709 38.450 1.00 92.19 187 VAL A CA 1
ATOM 1523 C C . VAL A 1 187 ? -22.912 -11.669 37.366 1.00 92.19 187 VAL A C 1
ATOM 1525 O O . VAL A 1 187 ? -23.066 -12.873 37.509 1.00 92.19 187 VAL A O 1
ATOM 1528 N N . GLY A 1 188 ? -22.326 -11.157 36.283 1.00 91.75 188 GLY A N 1
ATOM 1529 C CA . GLY A 1 188 ? -21.883 -11.982 35.161 1.00 91.75 188 GLY A CA 1
ATOM 1530 C C . GLY A 1 188 ? -21.726 -11.190 33.868 1.00 91.75 188 GLY A C 1
ATOM 1531 O O . GLY A 1 188 ? -21.715 -9.958 33.886 1.00 91.75 188 GLY A O 1
ATOM 1532 N N . VAL A 1 189 ? -21.609 -11.897 32.746 1.00 90.94 189 VAL A N 1
ATOM 1533 C CA . VAL A 1 189 ? -21.506 -11.302 31.403 1.00 90.94 189 VAL A CA 1
ATOM 1534 C C . VAL A 1 189 ? -22.695 -11.739 30.563 1.00 90.94 189 VAL A C 1
ATOM 1536 O O . VAL A 1 189 ? -23.028 -12.918 30.524 1.00 90.94 189 VAL A O 1
ATOM 1539 N N . CYS A 1 190 ? -23.323 -10.803 29.865 1.00 88.50 190 CYS A N 1
ATOM 1540 C CA . CYS A 1 190 ? -24.323 -11.104 28.851 1.00 88.50 190 CYS A CA 1
ATOM 1541 C C . CYS A 1 190 ? -23.729 -10.898 27.461 1.00 88.50 190 CYS A C 1
ATOM 1543 O O . CYS A 1 190 ? -23.220 -9.820 27.155 1.00 88.50 190 CYS A O 1
ATOM 1545 N N . ASN A 1 191 ? -23.856 -11.911 26.609 1.00 84.44 191 ASN A N 1
ATOM 1546 C CA . ASN A 1 191 ? -23.501 -11.836 25.196 1.00 84.44 191 ASN A CA 1
ATOM 1547 C C . ASN A 1 191 ? -24.796 -11.631 24.405 1.00 84.44 191 ASN A C 1
ATOM 1549 O O . ASN A 1 191 ? -25.412 -12.593 23.953 1.00 84.44 191 ASN A O 1
ATOM 1553 N N . GLY A 1 192 ? -25.254 -10.380 24.342 1.00 72.38 192 GLY A N 1
ATOM 1554 C CA . GLY A 1 192 ? -26.518 -10.019 23.695 1.00 72.38 192 GLY A CA 1
ATOM 1555 C C . GLY A 1 192 ? -26.326 -9.459 22.289 1.00 72.38 192 GLY A C 1
ATOM 1556 O O . GLY A 1 192 ? -25.208 -9.350 21.774 1.00 72.38 192 GLY A O 1
ATOM 1557 N N . ARG A 1 193 ? -27.425 -9.002 21.684 1.00 68.50 193 ARG A N 1
ATOM 1558 C CA . ARG A 1 193 ? -27.452 -8.410 20.330 1.00 68.50 193 ARG A CA 1
ATOM 1559 C C . ARG A 1 193 ? -26.530 -7.199 20.164 1.00 68.50 193 ARG A C 1
ATOM 1561 O O . ARG A 1 193 ? -26.099 -6.897 19.053 1.00 68.50 193 ARG A O 1
ATOM 1568 N N . TYR A 1 194 ? -26.216 -6.515 21.261 1.00 62.75 194 TYR A N 1
ATOM 1569 C CA . TYR A 1 194 ? -25.372 -5.318 21.283 1.00 62.75 194 TYR A CA 1
ATOM 1570 C C . TYR A 1 194 ? -23.914 -5.600 21.687 1.00 62.75 194 TYR A C 1
ATOM 1572 O O . TYR A 1 194 ? -23.114 -4.672 21.797 1.00 62.75 194 TYR A O 1
ATOM 1580 N N . GLY A 1 195 ? -23.547 -6.875 21.851 1.00 73.56 195 GLY A N 1
ATOM 1581 C CA . GLY A 1 195 ? -22.216 -7.316 22.260 1.00 73.56 195 GLY A CA 1
ATOM 1582 C C . GLY A 1 195 ? -22.113 -7.653 23.747 1.00 73.56 195 GLY A C 1
ATOM 1583 O O . GLY A 1 195 ? -23.111 -7.712 24.470 1.00 73.56 195 GLY A O 1
ATOM 1584 N N . ASN A 1 196 ? -20.880 -7.894 24.192 1.00 82.81 196 ASN A N 1
ATOM 1585 C CA . ASN A 1 196 ? -20.595 -8.373 25.541 1.00 82.81 196 ASN A CA 1
ATOM 1586 C C . ASN A 1 196 ? -20.788 -7.240 26.552 1.00 82.81 196 ASN A C 1
ATOM 1588 O O . ASN A 1 196 ? -20.133 -6.197 26.482 1.00 82.81 196 ASN A O 1
ATOM 1592 N N . SER A 1 197 ? -21.686 -7.457 27.504 1.00 89.50 197 SER A N 1
ATOM 1593 C CA . SER A 1 197 ? -21.999 -6.495 28.554 1.00 89.50 197 SER A CA 1
ATOM 1594 C C . SER A 1 197 ? -21.752 -7.106 29.924 1.00 89.50 197 SER A C 1
ATOM 1596 O O . SER A 1 197 ? -22.185 -8.222 30.204 1.00 89.50 197 SER A O 1
ATOM 1598 N N . LEU A 1 198 ? -21.068 -6.367 30.790 1.00 92.19 198 LEU A N 1
ATOM 1599 C CA . LEU A 1 198 ? -20.930 -6.709 32.198 1.00 92.19 198 LEU A CA 1
ATOM 1600 C C . LEU A 1 198 ? -22.216 -6.346 32.930 1.00 92.19 198 LEU A C 1
ATOM 1602 O O . LEU A 1 198 ? -22.716 -5.231 32.787 1.00 92.19 198 LEU A O 1
ATOM 1606 N N . V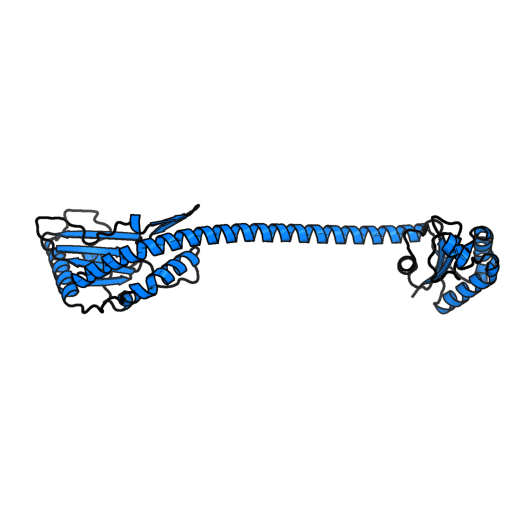AL A 1 199 ? -22.719 -7.277 33.730 1.00 92.50 199 VAL A N 1
ATOM 1607 C CA . VAL A 1 199 ? -23.908 -7.085 34.557 1.00 92.50 199 VAL A CA 1
ATOM 1608 C C . VAL A 1 199 ? -23.473 -6.871 36.000 1.00 92.50 199 VAL A C 1
ATOM 1610 O O . VAL A 1 199 ? -22.748 -7.690 36.573 1.00 92.50 199 VAL A O 1
ATOM 1613 N N . LEU A 1 200 ? -23.925 -5.768 36.587 1.00 93.88 200 LEU A N 1
ATOM 1614 C CA . LEU A 1 200 ? -23.632 -5.346 37.950 1.00 93.88 200 LEU A CA 1
ATOM 1615 C C . LEU A 1 200 ? -24.931 -5.210 38.743 1.00 93.88 200 LEU A C 1
ATOM 1617 O O . LEU A 1 200 ? -25.915 -4.699 38.215 1.00 93.88 200 LEU A O 1
ATOM 1621 N N . ALA A 1 201 ? -24.933 -5.595 40.014 1.00 92.12 201 ALA A N 1
ATOM 1622 C CA . ALA A 1 201 ? -26.057 -5.375 40.915 1.00 92.12 201 ALA A CA 1
ATOM 1623 C C . ALA A 1 201 ? -25.576 -5.075 42.338 1.00 92.12 201 ALA A C 1
ATOM 1625 O O . ALA A 1 201 ? -24.628 -5.686 42.831 1.00 92.12 201 ALA A O 1
ATOM 1626 N N . ALA A 1 202 ? -26.243 -4.144 43.021 1.00 90.81 202 ALA A N 1
ATOM 1627 C CA . ALA A 1 202 ? -25.953 -3.842 44.421 1.00 90.81 202 ALA A CA 1
ATOM 1628 C C . ALA A 1 202 ? -27.205 -3.395 45.176 1.00 90.81 202 ALA A C 1
ATOM 1630 O O . ALA A 1 202 ? -28.126 -2.816 44.598 1.00 90.81 202 ALA A O 1
ATOM 1631 N N . ARG A 1 203 ? -27.213 -3.604 46.498 1.00 87.31 203 ARG A N 1
ATOM 1632 C CA . ARG A 1 203 ? -28.196 -2.947 47.368 1.00 87.31 203 ARG A CA 1
ATOM 1633 C C . ARG A 1 203 ? -27.935 -1.445 47.378 1.00 87.31 203 ARG A C 1
ATOM 1635 O O . ARG A 1 203 ? -26.790 -1.023 47.520 1.00 87.31 203 ARG A O 1
ATOM 1642 N N . GLN A 1 204 ? -28.997 -0.657 47.276 1.00 77.38 204 GLN A N 1
ATOM 1643 C CA . GLN A 1 204 ? -28.952 0.789 47.462 1.00 77.38 204 GLN A CA 1
ATOM 1644 C C . GLN A 1 204 ? -29.663 1.125 48.769 1.00 77.38 204 GLN A C 1
ATOM 1646 O O . GLN A 1 204 ? -30.710 0.556 49.066 1.00 77.38 204 GLN A O 1
ATOM 1651 N N . SER A 1 205 ? -29.075 2.007 49.580 1.00 60.47 205 SER A N 1
ATOM 1652 C CA . SER A 1 205 ? -29.818 2.625 50.676 1.00 60.47 205 SER A CA 1
ATOM 1653 C C . SER A 1 205 ? -30.755 3.680 50.089 1.00 60.47 205 SER A C 1
ATOM 1655 O O . SER A 1 205 ? -30.414 4.359 49.120 1.00 60.47 205 SER A O 1
ATOM 1657 N N . SER A 1 206 ? -31.940 3.828 50.680 1.00 54.09 206 SER A N 1
ATOM 1658 C CA . SER A 1 206 ? -33.022 4.685 50.175 1.00 54.09 206 SER A CA 1
ATOM 1659 C C . SER A 1 206 ? -32.681 6.179 50.071 1.00 54.09 206 SER A C 1
ATOM 1661 O O . SER A 1 206 ? -33.481 6.939 49.534 1.00 54.09 206 SER A O 1
ATOM 1663 N N . GLU A 1 207 ? -31.530 6.620 50.584 1.00 50.75 207 GLU A N 1
ATOM 1664 C CA . GLU A 1 207 ? -31.178 8.040 50.700 1.00 50.75 207 GLU A CA 1
ATOM 1665 C C . GLU A 1 207 ? -30.301 8.575 49.559 1.00 50.75 207 GLU A C 1
ATOM 1667 O O . GLU A 1 207 ? -30.244 9.787 49.367 1.00 50.75 207 GLU A O 1
ATOM 1672 N N . GLU A 1 208 ? -29.679 7.725 48.734 1.00 56.12 208 GLU A N 1
ATOM 1673 C CA . GLU A 1 208 ? -28.870 8.201 47.606 1.00 56.12 208 GLU A CA 1
ATOM 1674 C C . GLU A 1 208 ? -29.074 7.327 46.362 1.00 56.12 208 GLU A C 1
ATOM 1676 O O . GLU A 1 208 ? -28.583 6.200 46.273 1.00 56.12 208 GLU A O 1
ATOM 1681 N N . LYS A 1 209 ? -29.748 7.879 45.344 1.00 59.72 209 LYS A N 1
ATOM 1682 C CA . LYS A 1 209 ? -29.756 7.325 43.981 1.00 59.72 209 LYS A CA 1
ATOM 1683 C C . LYS A 1 209 ? -28.350 7.446 43.378 1.00 59.72 209 LYS A C 1
ATOM 1685 O O . LYS A 1 209 ? -28.074 8.361 42.607 1.00 59.72 209 LYS A O 1
ATOM 1690 N N . ARG A 1 210 ? -27.434 6.559 43.771 1.00 70.50 210 ARG A N 1
ATOM 1691 C CA . ARG A 1 210 ? -26.075 6.500 43.217 1.00 70.50 210 ARG A CA 1
ATOM 1692 C C . ARG A 1 210 ? -26.070 5.711 41.910 1.00 70.50 210 ARG A C 1
ATOM 1694 O O . ARG A 1 210 ? -26.772 4.710 41.764 1.00 70.50 210 ARG A O 1
ATOM 1701 N N . PHE A 1 211 ? -25.252 6.138 40.958 1.00 83.38 211 PHE A N 1
ATOM 1702 C CA . PHE A 1 211 ? -24.904 5.293 39.822 1.00 83.38 211 PHE A CA 1
ATOM 1703 C C . PHE A 1 211 ? -23.984 4.169 40.310 1.00 83.38 211 PHE A C 1
ATOM 1705 O O . PHE A 1 211 ? -23.050 4.418 41.076 1.00 83.38 211 PHE A O 1
ATOM 1712 N N . LEU A 1 212 ? -24.292 2.931 39.921 1.00 87.62 212 LEU A N 1
ATOM 1713 C CA . LEU A 1 212 ? -23.444 1.772 40.169 1.00 87.62 212 LEU A CA 1
ATOM 1714 C C . LEU A 1 212 ? -22.128 1.967 39.427 1.00 87.62 212 LEU A C 1
ATOM 1716 O O . LEU A 1 212 ? -21.088 2.006 40.067 1.00 87.62 212 LEU A O 1
ATOM 1720 N N . TRP A 1 213 ? -22.195 2.180 38.114 1.00 90.69 213 TRP A N 1
ATOM 1721 C CA . TRP A 1 213 ? -21.028 2.494 37.299 1.00 90.69 213 TRP A CA 1
ATOM 1722 C C . TRP A 1 213 ? -20.674 3.978 37.410 1.00 90.69 213 TRP A C 1
ATOM 1724 O O . TRP A 1 213 ? -21.511 4.836 37.121 1.00 90.69 213 TRP A O 1
ATOM 1734 N N . ARG A 1 214 ? -19.445 4.286 37.824 1.00 89.25 214 ARG A N 1
ATOM 1735 C CA . ARG A 1 214 ? -18.983 5.657 38.094 1.00 89.25 214 ARG A CA 1
ATOM 1736 C C . ARG A 1 214 ? -18.071 6.209 37.015 1.00 89.25 214 ARG A C 1
ATOM 1738 O O . ARG A 1 214 ? -17.950 7.425 36.905 1.00 89.25 214 ARG A O 1
ATOM 1745 N N . LEU A 1 215 ? -17.416 5.343 36.241 1.00 88.94 215 LEU A N 1
ATOM 1746 C CA . LEU A 1 215 ? -16.523 5.788 35.178 1.00 88.94 215 LEU A CA 1
ATOM 1747 C C . LEU A 1 215 ? -17.332 6.452 34.060 1.00 88.94 215 LEU A C 1
ATOM 1749 O O . LEU A 1 215 ? -18.169 5.819 33.413 1.00 88.94 215 LEU A O 1
ATOM 1753 N N . GLU A 1 216 ? -17.069 7.730 33.818 1.00 87.00 216 GLU A N 1
ATOM 1754 C CA . GLU A 1 216 ? -17.787 8.490 32.804 1.00 87.00 216 GLU A CA 1
ATOM 1755 C C . GLU A 1 216 ? -17.434 7.991 31.398 1.00 87.00 216 GLU A C 1
ATOM 1757 O O . GLU A 1 216 ? -16.277 7.707 31.088 1.00 87.00 216 GLU A O 1
ATOM 1762 N N . LEU A 1 217 ? -18.422 7.925 30.501 1.00 85.12 217 LEU A N 1
ATOM 1763 C CA . LEU A 1 217 ? -18.197 7.438 29.134 1.00 85.12 217 LEU A CA 1
ATOM 1764 C C . LEU A 1 217 ? -17.136 8.263 28.394 1.00 85.12 217 LEU A C 1
ATOM 1766 O O . LEU A 1 217 ? -16.334 7.703 27.647 1.00 85.12 217 LEU A O 1
ATOM 1770 N N . GLN A 1 218 ? -17.088 9.573 28.647 1.00 85.25 218 GLN A N 1
ATOM 1771 C CA . GLN A 1 218 ? -16.109 10.486 28.052 1.00 85.25 218 GLN A CA 1
ATOM 1772 C C . GLN A 1 218 ? -14.655 10.128 28.387 1.00 85.25 218 GLN A C 1
ATOM 1774 O O . GLN A 1 218 ? -13.777 10.336 27.556 1.00 85.25 218 GLN A O 1
ATOM 1779 N N . ASP A 1 219 ? -14.400 9.502 29.542 1.00 85.31 219 ASP A N 1
ATOM 1780 C CA . ASP A 1 219 ? -13.061 9.040 29.930 1.00 85.31 219 ASP A CA 1
ATOM 1781 C C . ASP A 1 219 ? -12.572 7.841 29.108 1.00 85.31 219 ASP A C 1
ATOM 1783 O O . ASP A 1 219 ? -11.407 7.450 29.199 1.00 85.31 219 ASP A O 1
ATOM 1787 N N . THR A 1 220 ? -13.465 7.242 28.325 1.00 84.12 220 THR A N 1
ATOM 1788 C CA . THR A 1 220 ? -13.198 6.055 27.512 1.00 84.12 220 THR A CA 1
ATOM 1789 C C . THR A 1 220 ? -13.340 6.317 26.014 1.00 84.12 220 THR A C 1
ATOM 1791 O O . THR A 1 220 ? -13.122 5.408 25.210 1.00 84.12 220 THR A O 1
ATOM 1794 N N . GLN A 1 221 ? -13.662 7.559 25.636 1.00 87.62 221 GLN A N 1
ATOM 1795 C CA . GLN A 1 221 ? -13.783 7.989 24.249 1.00 87.62 221 GLN A CA 1
ATOM 1796 C C . GLN A 1 221 ? -12.416 8.278 23.637 1.00 87.62 221 GLN A C 1
ATOM 1798 O O . GLN A 1 221 ? -11.572 8.940 24.240 1.00 87.62 221 GLN A O 1
ATOM 1803 N N . TYR A 1 222 ? -12.226 7.841 22.398 1.00 84.62 222 TYR A N 1
ATOM 1804 C CA . TYR A 1 222 ? -11.077 8.193 21.579 1.00 84.62 222 TYR A CA 1
ATOM 1805 C C . TYR A 1 222 ? -11.528 8.900 20.307 1.00 84.62 222 TYR A C 1
ATOM 1807 O O . TYR A 1 222 ? -12.521 8.531 19.685 1.00 84.62 222 TYR A O 1
ATOM 1815 N N . HIS A 1 223 ? -10.768 9.916 19.914 1.00 82.19 223 HIS A N 1
ATOM 1816 C CA . HIS A 1 223 ? -11.019 10.720 18.726 1.00 82.19 223 HIS A CA 1
ATOM 1817 C C . HIS A 1 223 ? -9.740 10.797 17.902 1.00 82.19 223 HIS A C 1
ATOM 1819 O O . HIS A 1 223 ? -8.647 10.852 18.460 1.00 82.19 223 HIS A O 1
ATOM 1825 N N . TYR A 1 224 ? -9.893 10.815 16.586 1.00 79.50 224 TYR A N 1
ATOM 1826 C CA . TYR A 1 224 ? -8.826 11.059 15.626 1.00 79.50 224 TYR A CA 1
ATOM 1827 C C . TYR A 1 224 ? -9.388 11.868 14.452 1.00 79.50 224 TYR A C 1
ATOM 1829 O O . TYR A 1 224 ? -10.598 12.035 14.306 1.00 79.50 224 TYR A O 1
ATOM 1837 N N . LYS A 1 225 ? -8.511 12.389 13.589 1.00 68.88 225 LYS A N 1
ATOM 1838 C CA . LYS A 1 225 ? -8.824 13.429 12.585 1.00 68.88 225 LYS A CA 1
ATOM 1839 C C . LYS A 1 225 ? -10.098 13.216 11.738 1.00 68.88 225 LYS A C 1
ATOM 1841 O O . LYS A 1 225 ? -10.681 14.195 11.281 1.00 68.88 225 LYS A O 1
ATOM 1846 N N . HIS A 1 226 ? -10.536 11.972 11.527 1.00 73.00 226 HIS A N 1
ATOM 1847 C CA . HIS A 1 226 ? -11.719 11.632 10.724 1.00 73.00 226 HIS A CA 1
ATOM 1848 C C . HIS A 1 226 ? -12.617 10.561 11.360 1.00 73.00 226 HIS A C 1
ATOM 1850 O O . HIS A 1 226 ? -13.362 9.883 10.655 1.00 73.00 226 HIS A O 1
ATOM 1856 N N . GLY A 1 227 ? -12.543 10.373 12.675 1.00 80.62 227 GLY A N 1
ATOM 1857 C CA . GLY A 1 227 ? -13.350 9.367 13.346 1.00 80.62 227 GLY A CA 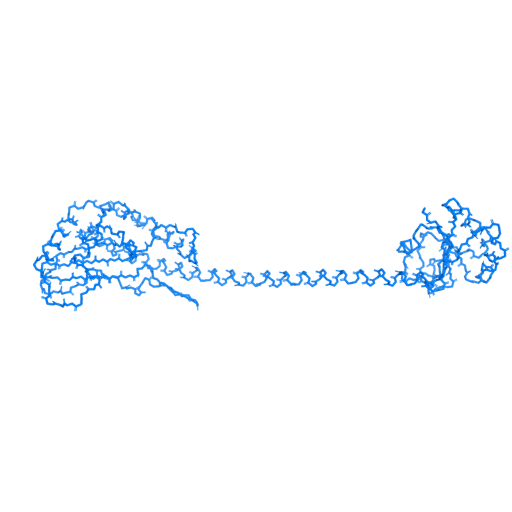1
ATOM 1858 C C . GLY A 1 227 ? -13.154 9.354 14.849 1.00 80.62 227 GLY A C 1
ATOM 1859 O O . GLY A 1 227 ? -12.440 10.169 15.429 1.00 80.62 227 GLY A O 1
ATOM 1860 N N . GLY A 1 228 ? -13.822 8.415 15.488 1.00 84.50 228 GLY A N 1
ATOM 1861 C CA . GLY A 1 228 ? -13.748 8.241 16.920 1.00 84.50 228 GLY A CA 1
ATOM 1862 C C . GLY A 1 228 ? -14.580 7.051 17.348 1.00 84.50 228 GLY A C 1
ATOM 1863 O O . GLY A 1 228 ? -15.280 6.433 16.545 1.00 84.50 228 GLY A O 1
ATOM 1864 N N . GLY A 1 229 ? -14.480 6.734 18.623 1.00 86.50 229 GLY A N 1
ATOM 1865 C CA . GLY A 1 229 ? -15.193 5.637 19.239 1.00 86.50 229 GLY A CA 1
ATOM 1866 C C . GLY A 1 229 ? -15.054 5.703 20.746 1.00 86.50 229 GLY A C 1
ATOM 1867 O O . GLY A 1 229 ? -14.600 6.698 21.308 1.00 86.50 229 GLY A O 1
ATOM 1868 N N . SER A 1 230 ? -15.460 4.630 21.406 1.00 85.88 230 SER A N 1
ATOM 1869 C CA . SER A 1 230 ? -15.339 4.503 22.849 1.00 85.88 230 SER A CA 1
ATOM 1870 C C . SER A 1 230 ? -15.007 3.068 23.216 1.00 85.88 230 SER A C 1
ATOM 1872 O O . SER A 1 230 ? -15.471 2.139 22.555 1.00 85.88 230 SER A O 1
ATOM 1874 N N . VAL A 1 231 ? -14.198 2.891 24.259 1.00 85.12 231 VAL A N 1
ATOM 1875 C CA . VAL A 1 231 ? -13.924 1.573 24.852 1.00 85.12 231 VAL A CA 1
ATOM 1876 C C . VAL A 1 231 ? -15.183 1.053 25.548 1.00 85.12 231 VAL A C 1
ATOM 1878 O O . VAL A 1 231 ? -15.516 -0.119 25.404 1.00 85.12 231 VAL A O 1
ATOM 1881 N N . ILE A 1 232 ? -15.908 1.937 26.243 1.00 88.38 232 ILE A N 1
ATOM 1882 C CA . ILE A 1 232 ? -17.227 1.655 26.817 1.00 88.38 232 ILE A CA 1
ATOM 1883 C C . ILE A 1 232 ? -18.276 2.344 25.956 1.00 88.38 232 ILE A C 1
ATOM 1885 O O . ILE A 1 232 ? -18.338 3.572 25.887 1.00 88.38 232 ILE A O 1
ATOM 1889 N N . THR A 1 233 ? -19.093 1.560 25.262 1.00 84.00 233 THR A N 1
ATOM 1890 C CA . THR A 1 233 ? -20.055 2.089 24.283 1.00 84.00 233 THR A CA 1
ATOM 1891 C C . THR A 1 233 ? -21.410 2.436 24.893 1.00 84.00 233 THR A C 1
ATOM 1893 O O . THR A 1 233 ? -22.189 3.154 24.268 1.00 84.00 233 THR A O 1
ATOM 1896 N N . GLY A 1 234 ? -21.692 1.979 26.115 1.00 86.12 234 GLY A N 1
ATOM 1897 C CA . GLY A 1 234 ? -22.957 2.255 26.779 1.00 86.12 234 GLY A CA 1
ATOM 1898 C C . GLY A 1 234 ? -23.018 1.757 28.216 1.00 86.12 234 GLY A C 1
ATOM 1899 O O . GLY A 1 234 ? -22.355 0.795 28.597 1.00 86.12 234 GLY A O 1
ATOM 1900 N N . VAL A 1 235 ? -23.845 2.437 29.006 1.00 89.00 235 VAL A N 1
ATOM 1901 C CA . VAL A 1 235 ? -24.204 2.074 30.378 1.00 89.00 235 VAL A CA 1
ATOM 1902 C C . VAL A 1 235 ? -25.715 2.233 30.502 1.00 89.00 235 VAL A C 1
ATOM 1904 O O . VAL A 1 235 ? -26.265 3.250 30.077 1.00 89.00 235 VAL A O 1
ATOM 1907 N N . ARG A 1 236 ? -26.397 1.240 31.074 1.00 88.12 236 ARG A N 1
ATOM 1908 C CA . ARG A 1 236 ? -27.824 1.322 31.420 1.00 88.12 236 ARG A CA 1
ATOM 1909 C C . ARG A 1 236 ? -28.001 0.888 32.859 1.00 88.12 236 ARG A C 1
ATOM 1911 O O . ARG A 1 236 ? -27.435 -0.124 33.247 1.00 88.12 236 ARG A O 1
ATOM 1918 N N . GLN A 1 237 ? -28.785 1.631 33.629 1.00 88.81 237 GLN A N 1
ATOM 1919 C CA . GLN A 1 237 ? -29.058 1.315 35.025 1.00 88.81 237 GLN A CA 1
ATOM 1920 C C . GLN A 1 237 ? -30.538 1.488 35.333 1.00 88.81 237 GLN A C 1
ATOM 1922 O O . GLN A 1 237 ? -31.169 2.442 34.882 1.00 88.81 237 GLN A O 1
ATOM 1927 N N . MET A 1 238 ? -31.039 0.606 36.187 1.00 85.69 238 MET A N 1
ATOM 1928 C CA . MET A 1 238 ? -32.316 0.751 36.863 1.00 85.69 238 MET A CA 1
ATOM 1929 C C . MET A 1 238 ? -32.105 0.648 38.374 1.00 85.69 238 MET A C 1
ATOM 1931 O O . MET A 1 238 ? -31.340 -0.192 38.849 1.00 85.69 238 MET A O 1
ATOM 1935 N N . SER A 1 239 ? -32.792 1.513 39.118 1.00 84.38 239 SER A N 1
ATOM 1936 C CA . SER A 1 239 ? -32.739 1.597 40.579 1.00 84.38 239 SER A CA 1
ATOM 1937 C C . SER A 1 239 ? -34.152 1.531 41.154 1.00 84.38 239 SER A C 1
ATOM 1939 O O . SER A 1 239 ? -35.005 2.326 40.759 1.00 84.38 239 SER A O 1
ATOM 1941 N N . LEU A 1 240 ? -34.362 0.632 42.113 1.00 82.38 240 LEU A N 1
ATOM 1942 C CA . LEU A 1 240 ? -35.565 0.489 42.938 1.00 82.38 240 LEU A CA 1
ATOM 1943 C C . LEU A 1 240 ? -35.189 0.575 44.428 1.00 82.38 240 LEU A C 1
ATOM 1945 O O . LEU A 1 240 ? -34.010 0.637 44.780 1.00 82.38 240 LEU A O 1
ATOM 1949 N N . ALA A 1 241 ? -36.185 0.589 45.318 1.00 78.94 241 ALA A N 1
ATOM 1950 C CA . ALA A 1 241 ? -35.968 0.755 46.758 1.00 78.94 241 ALA A CA 1
ATOM 1951 C C . ALA A 1 241 ? -35.037 -0.320 47.360 1.00 78.94 241 ALA A C 1
ATOM 1953 O O . ALA A 1 241 ? -34.194 0.001 48.196 1.00 78.94 241 ALA A O 1
ATOM 1954 N N . GLY A 1 242 ? -35.146 -1.576 46.914 1.00 78.69 242 GLY A N 1
ATOM 1955 C CA . GLY A 1 242 ? -34.312 -2.686 47.378 1.00 78.69 242 GLY A CA 1
ATOM 1956 C C . GLY A 1 242 ? -32.913 -2.787 46.756 1.00 78.69 242 GLY A C 1
ATOM 1957 O O . GLY A 1 242 ? -32.076 -3.538 47.271 1.00 78.69 242 GLY A O 1
ATOM 1958 N N . GLY A 1 243 ? -32.619 -2.056 45.673 1.00 87.19 243 GLY A N 1
ATOM 1959 C CA . GLY A 1 243 ? -31.335 -2.154 44.977 1.00 87.19 243 GLY A CA 1
ATOM 1960 C C . GLY A 1 243 ? -31.313 -1.603 43.555 1.00 87.19 243 GLY A C 1
ATOM 1961 O O . GLY A 1 243 ? -32.292 -1.065 43.050 1.00 87.19 243 GLY A O 1
ATOM 1962 N N . ALA A 1 244 ? -30.170 -1.763 42.897 1.00 89.25 244 ALA A N 1
ATOM 1963 C CA . ALA A 1 244 ? -29.973 -1.379 41.508 1.00 89.25 244 ALA A CA 1
ATOM 1964 C C . ALA A 1 244 ? -29.306 -2.490 40.702 1.00 89.25 244 ALA A C 1
ATOM 1966 O O . ALA A 1 244 ? -28.534 -3.287 41.244 1.00 89.25 244 ALA A O 1
ATOM 1967 N N . ILE A 1 245 ? -29.571 -2.477 39.398 1.00 89.88 245 ILE A N 1
ATOM 1968 C CA . ILE A 1 245 ? -28.912 -3.301 38.388 1.00 89.88 245 ILE A CA 1
ATOM 1969 C C . ILE A 1 245 ? -28.401 -2.407 37.258 1.00 89.88 245 ILE A C 1
ATOM 1971 O O . ILE A 1 245 ? -29.048 -1.428 36.882 1.00 89.88 245 ILE A O 1
ATOM 1975 N N . CYS A 1 246 ? -27.220 -2.719 36.737 1.00 90.94 246 CYS A N 1
ATOM 1976 C CA . CYS A 1 246 ? -26.549 -1.959 35.696 1.00 90.94 246 CYS A CA 1
ATOM 1977 C C . CYS A 1 246 ? -25.916 -2.897 34.663 1.00 90.94 246 CYS A C 1
ATOM 1979 O O . CYS A 1 246 ? -25.312 -3.906 35.021 1.00 90.94 246 CYS A O 1
ATOM 1981 N N . THR A 1 247 ? -26.029 -2.548 33.384 1.00 91.44 247 THR A N 1
ATOM 1982 C CA . THR A 1 247 ? -25.321 -3.200 32.279 1.00 91.44 247 THR A CA 1
ATOM 1983 C C . THR A 1 247 ? -24.326 -2.231 31.666 1.00 91.44 247 THR A C 1
ATOM 1985 O O . THR A 1 247 ? -24.704 -1.118 31.291 1.00 91.44 247 THR A O 1
ATOM 1988 N N . VAL A 1 248 ? -23.081 -2.671 31.514 1.00 91.06 248 VAL A N 1
ATOM 1989 C CA . VAL A 1 248 ? -21.981 -1.880 30.954 1.00 91.06 248 VAL A CA 1
ATOM 1990 C C . VAL A 1 248 ? -21.439 -2.590 29.725 1.00 91.06 248 VAL A C 1
ATOM 1992 O O . VAL A 1 248 ? -20.973 -3.724 29.823 1.00 91.06 248 VAL A O 1
ATOM 1995 N N . SER A 1 249 ? -21.485 -1.936 28.568 1.00 89.12 249 SER A N 1
ATOM 1996 C CA . SER A 1 249 ? -20.937 -2.475 27.323 1.00 89.12 249 SER A CA 1
ATOM 1997 C C . SER A 1 249 ? -19.417 -2.381 27.355 1.00 89.12 249 SER A C 1
ATOM 1999 O O . SER A 1 249 ? -18.855 -1.287 27.302 1.00 89.12 249 SER A O 1
ATOM 2001 N N . LEU A 1 250 ? -18.758 -3.527 27.481 1.00 83.62 250 LEU A N 1
ATOM 2002 C CA . LEU A 1 250 ? -17.308 -3.610 27.583 1.00 83.62 250 LEU A CA 1
ATOM 2003 C C . LEU A 1 250 ? -16.655 -3.664 26.195 1.00 83.62 250 LEU A C 1
ATOM 2005 O O . LEU A 1 250 ? -17.318 -4.028 25.216 1.00 83.62 250 LEU A O 1
ATOM 2009 N N . PRO A 1 251 ? -15.354 -3.332 26.086 1.00 78.62 251 PRO A N 1
ATOM 2010 C CA . PRO A 1 251 ? -14.636 -3.504 24.834 1.00 78.62 251 PRO A CA 1
ATOM 2011 C C . PRO A 1 251 ? -14.706 -4.959 24.378 1.00 78.62 251 PRO A C 1
ATOM 2013 O O . PRO A 1 251 ? -14.656 -5.892 25.184 1.00 78.62 251 PRO A O 1
ATOM 2016 N N . ARG A 1 252 ? -14.805 -5.160 23.062 1.00 71.94 252 ARG A N 1
ATOM 2017 C CA . ARG A 1 252 ? -14.785 -6.504 22.485 1.00 71.94 252 ARG A CA 1
ATOM 2018 C C . ARG A 1 252 ? -13.422 -7.141 22.747 1.00 71.94 252 ARG A C 1
ATOM 2020 O O . ARG A 1 252 ? -12.399 -6.614 22.327 1.00 71.94 252 ARG A O 1
ATOM 2027 N N . LEU A 1 253 ? -13.439 -8.290 23.416 1.00 66.75 253 LEU A N 1
ATOM 2028 C CA . LEU A 1 253 ? -12.252 -9.099 23.718 1.00 66.75 253 LEU A CA 1
ATOM 2029 C C . LEU A 1 253 ? -11.987 -10.175 22.658 1.00 66.75 253 LEU A C 1
ATOM 2031 O O . LEU A 1 253 ? -11.196 -11.082 22.895 1.00 66.75 253 LEU A O 1
ATOM 2035 N N . GLU A 1 254 ? -12.677 -10.115 21.522 1.00 70.06 254 GLU A N 1
ATOM 2036 C CA . GLU A 1 254 ? -12.519 -11.046 20.409 1.00 70.06 254 GLU A CA 1
ATOM 2037 C C . GLU A 1 254 ? -12.003 -10.279 19.193 1.00 70.06 254 GLU A C 1
ATOM 2039 O O . GLU A 1 254 ? -12.568 -9.251 18.805 1.00 70.06 254 GLU A O 1
ATOM 2044 N N . LEU A 1 255 ? -10.913 -10.774 18.604 1.00 68.12 255 LEU A N 1
ATOM 2045 C CA . LEU A 1 255 ? -10.345 -10.227 17.378 1.00 68.12 255 LEU A CA 1
ATOM 2046 C C . LEU A 1 255 ? -11.288 -10.529 16.208 1.00 68.12 255 LEU A C 1
ATOM 2048 O O . LEU A 1 255 ? -11.586 -11.685 15.921 1.00 68.12 255 LEU A O 1
ATOM 2052 N N . GLN A 1 256 ? -11.743 -9.485 15.516 1.00 63.88 256 GLN A N 1
ATOM 2053 C CA . GLN A 1 256 ? -12.353 -9.626 14.196 1.00 63.88 256 GLN A CA 1
ATOM 2054 C C . GLN A 1 256 ? -11.280 -9.347 13.149 1.00 63.88 256 GLN A C 1
ATOM 2056 O O . GLN A 1 256 ? -10.832 -8.209 13.021 1.00 63.88 256 GLN A O 1
ATOM 2061 N N . GLU A 1 257 ? -10.869 -10.391 12.429 1.00 60.88 257 GLU A N 1
ATOM 2062 C CA . GLU A 1 257 ? -9.856 -10.292 11.370 1.00 60.88 257 GLU A CA 1
ATOM 2063 C C . GLU A 1 257 ? -10.379 -9.506 10.152 1.00 60.88 257 GLU A C 1
ATOM 2065 O O . GLU A 1 257 ? -9.611 -8.811 9.490 1.00 60.88 257 GLU A O 1
ATOM 2070 N N . ASP A 1 258 ? -11.700 -9.507 9.932 1.00 57.16 258 ASP A N 1
ATOM 2071 C CA . ASP A 1 258 ? -12.349 -8.855 8.793 1.00 57.16 258 ASP A CA 1
ATOM 2072 C C . ASP A 1 258 ? -13.235 -7.680 9.239 1.00 57.16 258 ASP A C 1
ATOM 2074 O O . ASP A 1 258 ? -14.421 -7.829 9.543 1.00 57.16 258 ASP A O 1
ATOM 2078 N N . GLY A 1 259 ? -12.670 -6.470 9.271 1.00 62.28 259 GLY A N 1
ATOM 2079 C CA . GLY A 1 259 ? -13.435 -5.260 9.567 1.00 62.28 259 GLY A CA 1
ATOM 2080 C C . GLY A 1 259 ? -12.717 -3.964 9.200 1.00 62.28 259 GLY A C 1
ATOM 2081 O O . GLY A 1 259 ? -11.496 -3.860 9.287 1.00 62.28 259 GLY A O 1
ATOM 2082 N N . LEU A 1 260 ? -13.493 -2.929 8.855 1.00 59.28 260 LEU A N 1
ATOM 2083 C CA . LEU A 1 260 ? -12.997 -1.569 8.562 1.00 59.28 260 LEU A CA 1
ATOM 2084 C C . LEU A 1 260 ? -12.168 -0.953 9.710 1.00 59.28 260 LEU A C 1
ATOM 2086 O O . LEU A 1 260 ? -11.426 -0.001 9.484 1.00 59.28 260 LEU A O 1
ATOM 2090 N N . PHE A 1 261 ? -12.275 -1.512 10.920 1.00 67.38 261 PHE A N 1
ATOM 2091 C CA . PHE A 1 261 ? -11.616 -1.056 12.146 1.00 67.38 261 PHE A CA 1
ATOM 2092 C C . PHE A 1 261 ? -10.713 -2.127 12.785 1.00 67.38 261 PHE A C 1
ATOM 2094 O O . PHE A 1 261 ? -10.479 -2.073 13.991 1.00 67.38 261 PHE A O 1
ATOM 2101 N N . ALA A 1 262 ? -10.222 -3.101 12.005 1.00 74.25 262 ALA A N 1
ATOM 2102 C CA . ALA A 1 262 ? -9.398 -4.206 12.510 1.00 74.25 262 ALA A CA 1
ATOM 2103 C C . ALA A 1 262 ? -8.212 -3.719 13.366 1.00 74.25 262 ALA A C 1
ATOM 2105 O O . ALA A 1 262 ? -8.041 -4.195 14.482 1.00 74.25 262 ALA A O 1
ATOM 2106 N N . ASP A 1 263 ? -7.479 -2.693 12.921 1.00 79.38 263 ASP A N 1
ATOM 2107 C CA . ASP A 1 263 ? -6.335 -2.139 13.663 1.00 79.38 263 ASP A CA 1
ATOM 2108 C C . ASP A 1 263 ? -6.727 -1.537 15.023 1.00 79.38 263 ASP A C 1
ATOM 2110 O O . ASP A 1 263 ? -6.025 -1.715 16.015 1.00 79.38 263 ASP A O 1
ATOM 2114 N N . VAL A 1 264 ? -7.859 -0.824 15.093 1.00 81.38 264 VAL A N 1
ATOM 2115 C CA . VAL A 1 264 ? -8.342 -0.217 16.346 1.00 81.38 264 VAL A CA 1
ATOM 2116 C C . VAL A 1 264 ? -8.812 -1.305 17.304 1.00 81.38 264 VAL A C 1
ATOM 2118 O O . VAL A 1 264 ? -8.474 -1.272 18.485 1.00 81.38 264 VAL A O 1
ATOM 2121 N N . ASN A 1 265 ? -9.541 -2.299 16.793 1.00 81.19 265 ASN A N 1
ATOM 2122 C CA . ASN A 1 265 ? -9.965 -3.455 17.576 1.00 81.19 265 ASN A CA 1
ATOM 2123 C C . ASN A 1 265 ? -8.762 -4.254 18.085 1.00 81.19 265 ASN A C 1
ATOM 2125 O O . ASN A 1 265 ? -8.770 -4.684 19.233 1.00 81.19 265 ASN A O 1
ATOM 2129 N N . GLN A 1 266 ? -7.714 -4.399 17.270 1.00 85.25 266 GLN A N 1
ATOM 2130 C CA . GLN A 1 266 ? -6.467 -5.033 17.676 1.00 85.25 266 GLN A CA 1
ATOM 2131 C C . GLN A 1 266 ? -5.789 -4.247 18.802 1.00 85.25 266 GLN A C 1
ATOM 2133 O O . GLN A 1 266 ? -5.409 -4.847 19.800 1.00 85.25 266 GLN A O 1
ATOM 2138 N N . LEU A 1 267 ? -5.692 -2.918 18.703 1.00 86.44 267 LEU A N 1
ATOM 2139 C CA . LEU A 1 267 ? -5.127 -2.095 19.778 1.00 86.44 267 LEU A CA 1
ATOM 2140 C C . LEU A 1 267 ? -5.939 -2.179 21.074 1.00 86.44 267 LEU A C 1
ATOM 2142 O O . LEU A 1 267 ? -5.356 -2.248 22.153 1.00 86.44 267 LEU A O 1
ATOM 2146 N N . ILE A 1 268 ? -7.273 -2.176 20.985 1.00 84.38 268 ILE A N 1
ATOM 2147 C CA . ILE A 1 268 ? -8.156 -2.358 22.145 1.00 84.38 268 ILE A CA 1
ATOM 2148 C C . ILE A 1 268 ? -7.938 -3.749 22.749 1.00 84.38 268 ILE A C 1
ATOM 2150 O O . ILE A 1 268 ? -7.767 -3.866 23.959 1.00 84.38 268 ILE A O 1
ATOM 2154 N N . HIS A 1 269 ? -7.888 -4.793 21.923 1.00 85.25 269 HIS A N 1
ATOM 2155 C CA . HIS A 1 269 ? -7.609 -6.150 22.375 1.00 85.25 269 HIS A CA 1
ATOM 2156 C C . HIS A 1 269 ? -6.242 -6.230 23.067 1.00 85.25 269 HIS A C 1
ATOM 2158 O O . HIS A 1 269 ? -6.161 -6.667 24.205 1.00 85.25 269 HIS A O 1
ATOM 2164 N N . GLU A 1 270 ? -5.168 -5.741 22.447 1.00 86.19 270 GLU A N 1
ATOM 2165 C CA . GLU A 1 270 ? -3.823 -5.720 23.041 1.00 86.19 270 GLU A CA 1
ATOM 2166 C C . GLU A 1 270 ? -3.760 -4.929 24.355 1.00 86.19 270 GLU A C 1
ATOM 2168 O O . GLU A 1 270 ? -3.028 -5.312 25.267 1.00 86.19 270 GLU A O 1
ATOM 2173 N N . ALA A 1 271 ? -4.525 -3.840 24.466 1.00 85.12 271 ALA A N 1
ATOM 2174 C CA . ALA A 1 271 ? -4.555 -3.002 25.659 1.00 85.12 271 ALA A CA 1
ATOM 2175 C C . ALA A 1 271 ? -5.378 -3.592 26.815 1.00 85.12 271 ALA A C 1
ATOM 2177 O O . ALA A 1 271 ? -5.213 -3.137 27.941 1.00 85.12 271 ALA A O 1
ATOM 2178 N N . PHE A 1 272 ? -6.287 -4.537 26.566 1.00 85.25 272 PHE A N 1
ATOM 2179 C CA . PHE A 1 272 ? -7.239 -4.990 27.587 1.00 85.25 272 PHE A CA 1
ATOM 2180 C C . PHE A 1 272 ? -7.362 -6.509 27.738 1.00 85.25 272 PHE A C 1
ATOM 2182 O O . PHE A 1 272 ? -7.912 -6.957 28.742 1.00 85.25 272 PHE A O 1
ATOM 2189 N N . ASP A 1 273 ? -6.886 -7.321 26.790 1.00 85.00 273 ASP A N 1
ATOM 2190 C CA . ASP A 1 273 ? -7.068 -8.782 26.798 1.00 85.00 273 ASP A CA 1
ATOM 2191 C C . ASP A 1 273 ? -6.507 -9.409 28.074 1.00 85.00 273 ASP A C 1
ATOM 2193 O O . ASP A 1 273 ? -7.175 -10.217 28.716 1.00 85.00 273 ASP A O 1
ATOM 2197 N N . ARG A 1 274 ? -5.326 -8.971 28.520 1.00 81.12 274 ARG A N 1
ATOM 2198 C CA . ARG A 1 274 ? -4.719 -9.496 29.745 1.00 81.12 274 ARG A CA 1
ATOM 2199 C C . ARG A 1 274 ? -5.557 -9.149 30.975 1.00 81.12 274 ARG A C 1
ATOM 2201 O O . ARG A 1 274 ? -5.894 -10.044 31.752 1.00 81.12 274 ARG A O 1
ATOM 2208 N N . GLU A 1 275 ? -5.900 -7.876 31.146 1.00 79.31 275 GLU A N 1
ATOM 2209 C CA . GLU A 1 275 ? -6.598 -7.342 32.320 1.00 79.31 275 GLU A CA 1
ATOM 2210 C C . GLU A 1 275 ? -8.061 -7.784 32.394 1.00 79.31 275 GLU A C 1
ATOM 2212 O O . GLU A 1 275 ? -8.610 -7.903 33.488 1.00 79.31 275 GLU A O 1
ATOM 2217 N N . LEU A 1 276 ? -8.693 -8.030 31.247 1.00 84.31 276 LEU A N 1
ATOM 2218 C CA . LEU A 1 276 ? -10.104 -8.397 31.138 1.00 84.31 276 LEU A CA 1
ATOM 2219 C C . LEU A 1 276 ? -10.322 -9.887 30.838 1.00 84.31 276 LEU A C 1
ATOM 2221 O O . LEU A 1 276 ? -11.465 -10.337 30.810 1.00 84.31 276 LEU A O 1
ATOM 2225 N N . SER A 1 277 ? -9.258 -10.681 30.683 1.00 83.75 277 SER A N 1
ATOM 2226 C CA . SER A 1 277 ? -9.334 -12.128 30.414 1.00 83.75 277 SER A CA 1
ATOM 2227 C C . SER A 1 277 ? -10.215 -12.895 31.407 1.00 83.75 277 SER A C 1
ATOM 2229 O O . SER A 1 277 ? -10.940 -13.810 31.016 1.00 83.75 277 SER A O 1
ATOM 2231 N N . TRP A 1 278 ? -10.207 -12.503 32.684 1.00 84.69 278 TRP A N 1
ATOM 2232 C CA . TRP A 1 278 ? -11.019 -13.122 33.737 1.00 84.69 278 TRP A CA 1
ATOM 2233 C C . TRP A 1 278 ? -12.526 -12.956 33.510 1.00 84.69 278 TRP A C 1
ATOM 2235 O O . TRP A 1 278 ? -13.296 -13.779 34.002 1.00 84.69 278 TRP A O 1
ATOM 2245 N N . LEU A 1 279 ? -12.969 -11.962 32.732 1.00 85.19 279 LEU A N 1
ATOM 2246 C CA . LEU A 1 279 ? -14.381 -11.812 32.374 1.00 85.19 279 LEU A CA 1
ATOM 2247 C C . LEU A 1 279 ? -14.903 -13.025 31.601 1.00 85.19 279 LEU A C 1
ATOM 2249 O O . LEU A 1 279 ? -16.073 -13.366 31.730 1.00 85.19 279 LEU A O 1
ATOM 2253 N N . ARG A 1 280 ? -14.032 -13.732 30.867 1.00 84.06 280 ARG A N 1
ATOM 2254 C CA . ARG A 1 280 ? -14.382 -14.983 30.175 1.00 84.06 280 ARG A CA 1
ATOM 2255 C C . ARG A 1 280 ? -14.735 -16.122 31.144 1.00 84.06 280 ARG A C 1
ATOM 2257 O O . ARG A 1 280 ? -15.324 -17.109 30.724 1.00 84.06 280 ARG A O 1
ATOM 2264 N N . SER A 1 281 ? -14.368 -16.001 32.424 1.00 85.50 281 SER A N 1
ATOM 2265 C CA . SER A 1 281 ? -14.696 -16.975 33.478 1.00 85.50 281 SER A CA 1
ATOM 2266 C C . SER A 1 281 ? -15.974 -16.644 34.253 1.00 85.50 281 SER A C 1
ATOM 2268 O O . SER A 1 281 ? -16.407 -17.439 35.088 1.00 85.50 281 SER A O 1
ATOM 2270 N N . LEU A 1 282 ? -16.569 -15.474 34.003 1.00 87.88 282 LEU A N 1
ATOM 2271 C CA . LEU A 1 282 ? -17.812 -15.076 34.648 1.00 87.88 282 LEU A CA 1
ATOM 2272 C C . LEU A 1 282 ? -18.993 -15.910 34.139 1.00 87.88 282 LEU A C 1
ATOM 2274 O O . LEU A 1 282 ? -18.999 -16.324 32.977 1.00 87.88 282 LEU A O 1
ATOM 2278 N N . PRO A 1 283 ? -20.018 -16.132 34.981 1.00 89.50 283 PRO A N 1
ATOM 2279 C CA . PRO A 1 283 ? -21.230 -16.797 34.536 1.00 89.50 283 PRO A CA 1
ATOM 2280 C C . PRO A 1 283 ? -21.909 -15.976 33.437 1.00 89.50 283 PRO A C 1
ATOM 2282 O O . PRO A 1 283 ? -21.941 -14.741 33.478 1.00 89.50 283 PRO A O 1
ATOM 2285 N N . THR A 1 284 ? -22.458 -16.680 32.451 1.00 89.81 284 THR A N 1
ATOM 2286 C CA . THR A 1 284 ? -23.246 -16.050 31.398 1.00 89.81 284 THR A CA 1
ATOM 2287 C C . THR A 1 284 ? -24.638 -15.732 31.922 1.00 89.81 284 THR A C 1
ATOM 2289 O O . THR A 1 284 ? -25.335 -16.608 32.430 1.00 89.81 284 THR A O 1
ATOM 2292 N N . VAL A 1 285 ? -25.042 -14.478 31.776 1.00 88.25 285 VAL A N 1
ATOM 2293 C CA . VAL A 1 285 ? -26.395 -14.008 32.060 1.00 88.25 285 VAL A CA 1
ATOM 2294 C C . VAL A 1 285 ? -27.183 -14.040 30.753 1.00 88.25 285 VAL A C 1
ATOM 2296 O O . VAL A 1 285 ? -26.712 -13.527 29.739 1.00 88.25 285 VAL A O 1
ATOM 2299 N N . SER A 1 286 ? -28.364 -14.659 30.756 1.00 87.81 286 SER A N 1
ATOM 2300 C CA . SER A 1 286 ? -29.227 -14.710 29.572 1.00 87.81 286 SER A CA 1
ATOM 2301 C C . SER A 1 286 ? -29.800 -13.332 29.243 1.00 87.81 286 SER A C 1
ATOM 2303 O O . SER A 1 286 ? -30.261 -12.631 30.145 1.00 87.81 286 SER A O 1
ATOM 2305 N N . GLU A 1 287 ? -29.855 -12.993 27.954 1.00 84.81 287 GLU A N 1
ATOM 2306 C CA . GLU A 1 287 ? -30.437 -11.734 27.466 1.00 84.81 287 GLU A CA 1
ATOM 2307 C C . GLU A 1 287 ? -31.905 -11.582 27.900 1.00 84.81 287 GLU A C 1
ATOM 2309 O O . GLU A 1 287 ? -32.277 -10.525 28.387 1.00 84.81 287 GLU A O 1
ATOM 2314 N N . GLU A 1 288 ? -32.696 -12.662 27.884 1.00 84.94 288 GLU A N 1
ATOM 2315 C CA . GLU A 1 288 ? -34.099 -12.677 28.344 1.00 84.94 288 GLU A CA 1
ATOM 2316 C C . GLU A 1 288 ? -34.261 -12.211 29.801 1.00 84.94 288 GLU A C 1
ATOM 2318 O O . GLU A 1 288 ? -35.194 -11.489 30.144 1.00 84.94 288 GLU A O 1
ATOM 2323 N N . TRP A 1 289 ? -33.323 -12.598 30.668 1.00 82.56 289 TRP A N 1
ATOM 2324 C CA . TRP A 1 289 ? -33.330 -12.203 32.078 1.00 82.56 289 TRP A CA 1
ATOM 2325 C C . TRP A 1 289 ? -32.956 -10.730 32.255 1.00 82.56 289 TRP A C 1
ATOM 2327 O O . TRP A 1 289 ? -33.499 -10.057 33.129 1.00 82.56 289 TRP A O 1
ATOM 2337 N N . LEU A 1 290 ? -32.065 -10.210 31.404 1.00 81.38 290 LEU A N 1
ATOM 2338 C CA . LEU A 1 290 ? -31.779 -8.780 31.367 1.00 81.38 290 LEU A CA 1
ATOM 2339 C C . LEU A 1 290 ? -32.936 -7.982 30.783 1.00 81.38 290 LEU A C 1
ATOM 2341 O O . LEU A 1 290 ? -33.234 -6.937 31.337 1.00 81.38 290 LEU A O 1
ATOM 2345 N N . ASP A 1 291 ? -33.603 -8.455 29.734 1.00 82.00 291 ASP A N 1
ATOM 2346 C CA . ASP A 1 291 ? -34.739 -7.763 29.119 1.00 82.00 291 ASP A CA 1
ATOM 2347 C C . ASP A 1 291 ? -35.925 -7.634 30.086 1.00 82.00 291 ASP A C 1
ATOM 2349 O O . ASP A 1 291 ? -36.638 -6.637 30.043 1.00 82.00 291 ASP A O 1
ATOM 2353 N N . LEU A 1 292 ? -36.103 -8.583 31.012 1.00 78.94 292 LEU A N 1
ATOM 2354 C CA . LEU A 1 292 ? -37.101 -8.477 32.084 1.00 78.94 292 LEU A CA 1
ATOM 2355 C C . LEU A 1 292 ? -36.810 -7.329 33.066 1.00 78.94 292 LEU A C 1
ATOM 2357 O O . LEU A 1 292 ? -37.737 -6.742 33.619 1.00 78.94 292 LEU A O 1
ATOM 2361 N N . MET A 1 293 ? -35.535 -6.996 33.292 1.00 74.81 293 MET A N 1
ATOM 2362 C CA . MET A 1 293 ? -35.121 -5.951 34.237 1.00 74.81 293 MET A CA 1
ATOM 2363 C C . MET A 1 293 ? -34.741 -4.629 33.563 1.00 74.81 293 MET A C 1
ATOM 2365 O O . MET A 1 293 ? -34.890 -3.564 34.141 1.00 74.81 293 MET A O 1
ATOM 2369 N N . LEU A 1 294 ? -34.226 -4.656 32.343 1.00 75.25 294 LEU A N 1
ATOM 2370 C CA . LEU A 1 294 ? -33.784 -3.494 31.574 1.00 75.25 294 LEU A CA 1
ATOM 2371 C C . LEU A 1 294 ? -34.387 -3.522 30.160 1.00 75.25 294 LEU A C 1
ATOM 2373 O O . LEU A 1 294 ? -33.644 -3.481 29.173 1.00 75.25 294 LEU A O 1
ATOM 2377 N N . PRO A 1 295 ? -35.720 -3.597 30.036 1.00 67.94 295 PRO A N 1
ATOM 2378 C CA . PRO A 1 295 ? -36.384 -3.681 28.743 1.00 67.94 295 PRO A CA 1
ATOM 2379 C C . PRO A 1 295 ? -36.065 -2.465 27.874 1.00 67.94 295 PRO A C 1
ATOM 2381 O O . PRO A 1 295 ? -36.003 -1.318 28.318 1.00 67.94 295 PRO A O 1
ATOM 2384 N N . VAL A 1 296 ? -35.828 -2.750 26.596 1.00 58.56 296 VAL A N 1
ATOM 2385 C CA . VAL A 1 296 ? -35.305 -1.795 25.609 1.00 58.56 296 VAL A CA 1
ATOM 2386 C C . VAL A 1 296 ? -36.353 -0.760 25.177 1.00 58.56 296 VAL A C 1
ATOM 2388 O O . VAL A 1 296 ? -35.988 0.328 24.735 1.00 58.56 296 VAL A O 1
ATOM 2391 N N . LEU A 1 297 ? -37.638 -1.087 25.314 1.00 48.16 297 LEU A N 1
ATOM 2392 C CA . LEU A 1 297 ? -38.786 -0.266 24.938 1.00 48.16 297 LEU A CA 1
ATOM 2393 C C . LEU A 1 297 ? -39.859 -0.429 26.017 1.00 48.16 297 LEU A C 1
ATOM 2395 O O . LEU A 1 297 ? -40.471 -1.488 26.130 1.00 48.16 297 LEU A O 1
ATOM 2399 N N . TRP A 1 298 ? -40.076 0.612 26.812 1.00 52.88 298 TRP A N 1
ATOM 2400 C CA . TRP A 1 298 ? -41.310 0.765 27.573 1.00 52.88 298 TRP A CA 1
ATOM 2401 C C . TRP A 1 298 ? -42.130 1.838 26.876 1.00 52.88 298 TRP A C 1
ATOM 2403 O O . TRP A 1 298 ? -41.862 3.024 27.052 1.00 52.88 298 TRP A O 1
ATOM 2413 N N . ASP A 1 299 ? -43.094 1.411 26.065 1.00 41.25 299 ASP A N 1
ATOM 2414 C CA . ASP A 1 299 ? -44.071 2.321 25.466 1.00 41.25 299 ASP A CA 1
ATOM 2415 C C . ASP A 1 299 ? -45.176 2.715 26.466 1.00 41.25 299 ASP A C 1
ATOM 2417 O O . ASP A 1 299 ? -45.890 3.682 26.214 1.00 41.25 299 ASP A O 1
ATOM 2421 N N . ASP A 1 300 ? -45.278 2.044 27.625 1.00 43.66 300 ASP A N 1
ATOM 2422 C CA . ASP A 1 300 ? -46.268 2.367 28.659 1.00 43.66 300 ASP A CA 1
ATOM 2423 C C . ASP A 1 300 ? -45.681 2.254 30.090 1.00 43.66 300 ASP A C 1
ATOM 2425 O O . ASP A 1 300 ? -45.250 1.173 30.502 1.00 43.66 300 ASP A O 1
ATOM 2429 N N . PRO A 1 301 ? -45.587 3.355 30.863 1.00 48.09 301 PRO A N 1
ATOM 2430 C CA . PRO A 1 301 ? -45.008 3.357 32.209 1.00 48.09 301 PRO A CA 1
ATOM 2431 C C . PRO A 1 301 ? -45.912 2.750 33.300 1.00 48.09 301 PRO A C 1
ATOM 2433 O O . PRO A 1 301 ? -45.409 2.506 34.399 1.00 48.09 301 PRO A O 1
ATOM 2436 N N . ASP A 1 302 ? -47.192 2.491 33.010 1.00 50.44 302 ASP A N 1
ATOM 2437 C CA . ASP A 1 302 ? -48.199 2.047 33.991 1.00 50.44 302 ASP A CA 1
ATOM 2438 C C . ASP A 1 302 ? -48.307 0.510 34.151 1.00 50.44 302 ASP A C 1
ATOM 2440 O O . ASP A 1 302 ? -48.956 0.034 35.081 1.00 50.44 302 ASP A O 1
ATOM 2444 N N . GLU A 1 303 ? -47.621 -0.289 33.320 1.00 53.31 303 GLU A N 1
ATOM 2445 C CA . GLU A 1 303 ? -47.549 -1.766 33.433 1.00 53.31 303 GLU A CA 1
ATOM 2446 C C . GLU A 1 303 ? -46.308 -2.270 34.201 1.00 53.31 303 GLU A C 1
ATOM 2448 O O . GLU A 1 303 ? -45.875 -3.417 34.059 1.00 53.31 303 GLU A O 1
ATOM 2453 N N . LYS A 1 304 ? -45.690 -1.433 35.040 1.00 63.88 304 LYS A N 1
ATOM 2454 C CA . LYS A 1 304 ? -44.566 -1.884 35.870 1.00 63.88 304 LYS A CA 1
ATOM 2455 C C . LYS A 1 304 ? -45.056 -2.739 37.033 1.00 63.88 304 LYS A C 1
ATOM 2457 O O . LYS A 1 304 ? -45.479 -2.214 38.061 1.00 63.88 304 LYS A O 1
ATOM 2462 N N . ASP A 1 305 ? -44.873 -4.052 36.938 1.00 73.00 305 ASP A N 1
ATOM 2463 C CA . ASP A 1 305 ? -44.780 -4.881 38.141 1.00 73.00 305 ASP A CA 1
ATOM 2464 C C . ASP A 1 305 ? -43.421 -4.626 38.819 1.00 73.00 305 ASP A C 1
ATOM 2466 O O . ASP A 1 305 ? -42.473 -5.409 38.722 1.00 73.00 305 ASP A O 1
ATOM 2470 N N . GLU A 1 306 ? -43.304 -3.468 39.481 1.00 76.62 306 GLU A N 1
ATOM 2471 C CA . GLU A 1 306 ? -42.099 -3.072 40.221 1.00 76.62 306 GLU A CA 1
ATOM 2472 C C . GLU A 1 306 ? -41.715 -4.120 41.273 1.00 76.62 306 GLU A C 1
ATOM 2474 O O . GLU A 1 306 ? -40.533 -4.278 41.574 1.00 76.62 306 GLU A O 1
ATOM 2479 N N . SER A 1 307 ? -42.693 -4.881 41.780 1.00 79.12 307 SER A N 1
ATOM 2480 C CA . SER A 1 307 ? -42.459 -5.946 42.755 1.00 79.12 307 SER A CA 1
ATOM 2481 C C . SER A 1 307 ? -41.737 -7.135 42.119 1.00 79.12 307 SER A C 1
ATOM 2483 O O . SER A 1 307 ? -40.762 -7.628 42.687 1.00 79.12 307 SER A O 1
ATOM 2485 N N . ALA A 1 308 ? -42.156 -7.578 40.929 1.00 81.12 308 ALA A N 1
ATOM 2486 C CA . ALA A 1 308 ? -41.460 -8.638 40.195 1.00 81.12 308 ALA A CA 1
ATOM 2487 C C . ALA A 1 308 ? -40.025 -8.228 39.826 1.00 81.12 308 ALA A C 1
ATOM 2489 O O . ALA A 1 308 ? -39.080 -8.995 40.024 1.00 81.12 308 ALA A O 1
ATOM 2490 N N . ILE A 1 309 ? -39.847 -6.988 39.367 1.00 82.12 309 ILE A N 1
ATOM 2491 C CA . ILE A 1 309 ? -38.533 -6.441 39.021 1.00 82.12 309 ILE A CA 1
ATOM 2492 C C . ILE A 1 309 ? -37.624 -6.344 40.259 1.00 82.12 309 ILE A C 1
ATOM 2494 O O . ILE A 1 309 ? -36.440 -6.691 40.198 1.00 82.12 309 ILE A O 1
ATOM 2498 N N . GLU A 1 310 ? -38.159 -5.904 41.400 1.00 83.94 310 GLU A N 1
ATOM 2499 C CA . GLU A 1 310 ? -37.415 -5.825 42.658 1.00 83.94 310 GLU A CA 1
ATOM 2500 C C . GLU A 1 310 ? -36.952 -7.207 43.136 1.00 83.94 310 GLU A C 1
ATOM 2502 O O . GLU A 1 310 ? -35.803 -7.355 43.565 1.00 83.94 310 GLU A O 1
ATOM 2507 N N . VAL A 1 311 ? -37.791 -8.241 43.001 1.00 85.56 311 VAL A N 1
ATOM 2508 C CA . VAL A 1 311 ? -37.400 -9.631 43.291 1.00 85.56 311 VAL A CA 1
ATOM 2509 C C . VAL A 1 311 ? -36.225 -10.057 42.409 1.00 85.56 311 VAL A C 1
ATOM 2511 O O . VAL A 1 311 ? -35.233 -10.564 42.940 1.00 85.56 311 VAL A O 1
ATOM 2514 N N . CYS A 1 312 ? -36.273 -9.787 41.102 1.00 86.19 312 CYS A N 1
ATOM 2515 C CA . CYS A 1 312 ? -35.177 -10.116 40.187 1.00 86.19 312 CYS A CA 1
ATOM 2516 C C . CYS A 1 312 ? -33.877 -9.366 40.530 1.00 86.19 312 CYS A C 1
ATOM 2518 O O . CYS A 1 312 ? -32.803 -9.971 40.525 1.00 86.19 312 CYS A O 1
ATOM 2520 N N . ILE A 1 313 ? -33.948 -8.084 40.915 1.00 86.88 313 ILE A N 1
ATOM 2521 C CA . ILE A 1 313 ? -32.772 -7.333 41.391 1.00 86.88 313 ILE A CA 1
ATOM 2522 C C . ILE A 1 313 ? -32.200 -7.967 42.665 1.00 86.88 313 ILE A C 1
ATOM 2524 O O . ILE A 1 313 ? -30.984 -8.129 42.794 1.00 86.88 313 ILE A O 1
ATOM 2528 N N . LEU A 1 314 ? -33.046 -8.347 43.623 1.00 88.31 314 LEU A N 1
ATOM 2529 C CA . LEU A 1 314 ? -32.593 -8.983 44.861 1.00 88.31 314 LEU A CA 1
ATOM 2530 C C . LEU A 1 314 ? -31.948 -10.352 44.603 1.00 88.31 314 LEU A C 1
ATOM 2532 O O . LEU A 1 314 ? -30.969 -10.699 45.270 1.00 88.31 314 LEU A O 1
ATOM 2536 N N . GLU A 1 315 ? -32.451 -11.115 43.633 1.00 87.81 315 GLU A N 1
ATOM 2537 C CA . GLU A 1 315 ? -31.818 -12.349 43.161 1.00 87.81 315 GLU A CA 1
ATOM 2538 C C . GLU A 1 315 ? -30.469 -12.082 42.489 1.00 87.81 315 GLU A C 1
ATOM 2540 O O . GLU A 1 315 ? -29.491 -12.752 42.827 1.00 87.81 315 GLU A O 1
ATOM 2545 N N . ALA A 1 316 ? -30.375 -11.059 41.633 1.00 87.38 316 ALA A N 1
ATOM 2546 C CA . ALA A 1 316 ? -29.123 -10.626 41.011 1.00 87.38 316 ALA A CA 1
ATOM 2547 C C . ALA A 1 316 ? -28.056 -10.285 42.063 1.00 87.38 316 ALA A C 1
ATOM 2549 O O . ALA A 1 316 ? -26.912 -10.730 41.970 1.00 87.38 316 ALA A O 1
ATOM 2550 N N . ILE A 1 317 ? -28.444 -9.552 43.112 1.00 89.38 317 ILE A N 1
ATOM 2551 C CA . ILE A 1 317 ? -27.564 -9.193 44.231 1.00 89.38 317 ILE A CA 1
ATOM 2552 C C . ILE A 1 317 ? -27.088 -10.444 44.977 1.00 89.38 317 ILE A C 1
ATOM 2554 O O . ILE A 1 317 ? -25.898 -10.575 45.269 1.00 89.38 317 ILE A O 1
ATOM 2558 N N . ARG A 1 318 ? -27.993 -11.382 45.290 1.00 89.00 318 ARG A N 1
ATOM 2559 C CA . ARG A 1 318 ? -27.612 -12.652 45.937 1.00 89.00 318 ARG A CA 1
ATOM 2560 C C . ARG A 1 318 ? -26.655 -13.452 45.058 1.00 89.00 318 ARG A C 1
ATOM 2562 O O . ARG A 1 318 ? -25.693 -14.021 45.573 1.00 89.00 318 ARG A O 1
ATOM 2569 N N . HIS A 1 319 ? -26.902 -13.475 43.749 1.00 88.44 319 HIS A N 1
ATOM 2570 C CA . HIS A 1 319 ? -26.038 -14.152 42.794 1.00 88.44 319 HIS A CA 1
ATOM 2571 C C . HIS A 1 319 ? -24.637 -13.532 42.792 1.00 88.44 319 HIS A C 1
ATOM 2573 O O . HIS A 1 319 ? -23.669 -14.253 43.035 1.00 88.44 319 HIS A O 1
ATOM 2579 N N . ALA A 1 320 ? -24.530 -12.206 42.664 1.00 86.62 320 ALA A N 1
ATOM 2580 C CA . ALA A 1 320 ? -23.257 -11.483 42.706 1.00 86.62 320 ALA A CA 1
ATOM 2581 C C . ALA A 1 320 ? -22.441 -11.783 43.978 1.00 86.62 320 ALA A C 1
ATOM 2583 O O . ALA A 1 320 ? -21.239 -12.044 43.918 1.00 86.62 320 ALA A O 1
ATOM 2584 N N . GLN A 1 321 ? -23.104 -11.857 45.135 1.00 88.12 321 GLN A N 1
ATOM 2585 C CA . GLN A 1 321 ? -22.463 -12.173 46.418 1.00 88.12 321 GLN A CA 1
ATOM 2586 C C . GLN A 1 321 ? -21.937 -13.614 46.520 1.00 88.12 321 GLN A C 1
ATOM 2588 O O . GLN A 1 321 ? -21.032 -13.878 47.323 1.00 88.12 321 GLN A O 1
ATOM 2593 N N . SER A 1 322 ? -22.506 -14.537 45.737 1.00 85.25 322 SER A N 1
ATOM 2594 C CA . SER A 1 322 ? -22.143 -15.959 45.716 1.00 85.25 322 SER A CA 1
ATOM 2595 C C . SER A 1 322 ? -20.967 -16.282 44.786 1.00 85.25 322 SER A C 1
ATOM 2597 O O . SER A 1 322 ? -20.316 -17.317 44.954 1.00 85.25 322 SER A O 1
ATOM 2599 N N . ILE A 1 323 ? -20.663 -15.395 43.832 1.00 85.56 323 ILE A N 1
ATOM 2600 C CA . ILE A 1 323 ? -19.606 -15.608 42.842 1.00 85.56 323 ILE A CA 1
ATOM 2601 C C . ILE A 1 323 ? -18.233 -15.446 43.498 1.00 85.56 323 ILE A C 1
ATOM 2603 O O . ILE A 1 323 ? -17.931 -14.459 44.171 1.00 85.56 323 ILE A O 1
ATOM 2607 N N . LYS A 1 324 ? -17.360 -16.430 43.269 1.00 80.44 324 LYS A N 1
ATOM 2608 C CA . LYS A 1 324 ? -15.950 -16.357 43.656 1.00 80.44 324 LYS A CA 1
ATOM 2609 C C . LYS A 1 324 ? -15.145 -15.785 42.498 1.00 80.44 324 LYS A C 1
ATOM 2611 O O . LYS A 1 324 ? -14.912 -16.475 41.512 1.00 80.44 324 LYS A O 1
ATOM 2616 N N . LEU A 1 325 ? -14.711 -14.537 42.639 1.00 80.12 325 LEU A N 1
ATOM 2617 C CA . LEU A 1 325 ? -13.917 -13.848 41.625 1.00 80.12 325 LEU A CA 1
ATOM 2618 C C . LEU A 1 325 ? -12.418 -14.015 41.913 1.00 80.12 325 LEU A C 1
ATOM 2620 O O . LEU A 1 325 ? -12.001 -13.779 43.055 1.00 80.12 325 LEU A O 1
ATOM 2624 N N . PRO A 1 326 ? -11.594 -14.392 40.917 1.00 74.81 326 PRO A N 1
ATOM 2625 C CA . PRO A 1 326 ? -10.145 -14.406 41.085 1.00 74.81 326 PRO A CA 1
ATOM 2626 C C . PRO A 1 326 ? -9.628 -12.988 41.399 1.00 74.81 326 PRO A C 1
ATOM 2628 O O . PRO A 1 326 ? -10.284 -12.002 41.050 1.00 74.81 326 PRO A O 1
ATOM 2631 N N . PRO A 1 327 ? -8.483 -12.842 42.090 1.00 67.94 327 PRO A N 1
ATOM 2632 C CA . PRO A 1 327 ? -7.837 -11.540 42.213 1.00 67.94 327 PRO A CA 1
ATOM 2633 C C . PRO A 1 327 ? -7.435 -11.035 40.825 1.00 67.94 327 PRO A C 1
ATOM 2635 O O . PRO A 1 327 ? -6.943 -11.816 40.006 1.00 67.94 327 PRO A O 1
ATOM 2638 N N . LEU A 1 328 ? -7.618 -9.739 40.565 1.00 69.06 328 LEU A N 1
ATOM 2639 C CA . LEU A 1 328 ? -7.033 -9.140 39.373 1.00 69.06 328 LEU A CA 1
ATOM 2640 C C . LEU A 1 328 ? -5.508 -9.197 39.499 1.00 69.06 328 LEU A C 1
ATOM 2642 O O . LEU A 1 328 ? -4.949 -8.889 40.555 1.00 69.06 328 LEU A O 1
ATOM 2646 N N . ALA A 1 329 ? -4.831 -9.621 38.433 1.00 60.06 329 ALA A N 1
ATOM 2647 C CA . ALA A 1 329 ? -3.378 -9.587 38.388 1.00 60.06 329 ALA A CA 1
ATOM 2648 C C . ALA A 1 329 ? -2.931 -8.117 38.430 1.00 60.06 329 ALA A C 1
ATOM 2650 O O . ALA A 1 329 ? -3.123 -7.388 37.461 1.00 60.06 329 ALA A O 1
ATOM 2651 N N . TYR A 1 330 ? -2.377 -7.678 39.563 1.00 50.75 330 TYR A N 1
ATOM 2652 C CA . TYR A 1 330 ? -1.727 -6.372 39.665 1.00 50.75 330 TYR A CA 1
ATOM 2653 C C . TYR A 1 330 ? -0.515 -6.338 38.722 1.00 50.75 330 TYR A C 1
ATOM 2655 O O . TYR A 1 330 ? 0.289 -7.276 38.720 1.00 50.75 330 TYR A O 1
ATOM 2663 N N . VAL A 1 331 ? -0.409 -5.267 37.931 1.00 47.50 331 VAL A N 1
ATOM 2664 C CA . VAL A 1 331 ? 0.805 -4.890 37.189 1.00 47.50 331 VAL A CA 1
ATOM 2665 C C . VAL A 1 331 ? 1.587 -3.883 38.011 1.00 47.50 331 VAL A C 1
ATOM 2667 O O . VAL A 1 331 ? 0.952 -2.918 38.500 1.00 47.50 331 VAL A O 1
#

Foldseek 3Di:
DWKKWKWWDFQQDQKTFTDI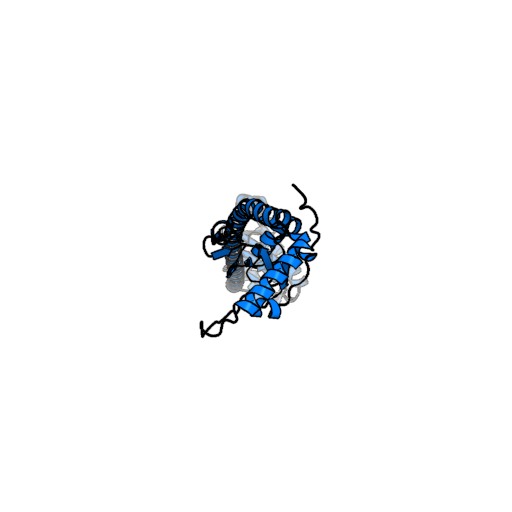DPDPLVVCVVFPVVRTQLQPIKIWTADDPVLSVVVSVVLCVVQVVQQDALVRQVVVPGDSPRSRGMGGNVCVVVSVVCCVVCCVVRPTDIDHSVNVVVVNVVVVVVVVVVVVVVVVVVVVVVVVVVVVVVVVVLVVVLLVQLLVLLVQLLVVVLVLVLVQLVQLFWLAWEQDPLGIKTKGKDFDAQPDPDDSRDDDQVSQKTDDPPDIDGQWRDKDKDADNGIIMMIIRGQDLDQDPDDPCNSSSVSSNVSPNLQCVQSVVTDYDYPVLVCLQGPPDDPDPPPDPVVVNSVSSVVSHVSSNPDDGDDGDDD

Sequence (331 aa):
MASHVYILKDAFHQRFKIGKANNIVARARSFRWKSIDFSSSLGLVVASEEDAYVFEKILHRTFRYARLTTDQVLATGGLSDGGSEWFDTNCWPRLLKYLEDNHDLHPHEIVSGESLALLVTQITQSSELALARANLKAEKEAHRIERLEVQLELRREQMGEVKKILLSAQPKLFRELEHHRQERQIVGVCNGRYGNSLVLAARQSSEEKRFLWRLELQDTQYHYKHGGGSVITGVRQMSLAGGAICTVSLPRLELQEDGLFADVNQLIHEAFDRELSWLRSLPTVSEEWLDLMLPVLWDDPDEKDESAIEVCILEAIRHAQSIKLPPLAYV

Radius of gyration: 46.95 Å; chains: 1; bounding box: 96×33×116 Å

Secondary structure (DSSP, 8-state):
--EEEEEEEESSSSEEEEEEESSHHHHHHTTTGGGEEEEEEEEEEESSHHHHHHHHHHHHHHTGGGBPPHHHHHHTT--STTGGGEEEGGGHHHHHHHHHHTTTTS--EEEEHHHHHHHHHHHHHHHHHHHHHHHHHHHHHHHHHHHHHHHHHHHHHHHHHHHHHHHHHHHHHHHHHHHHHHTT-EEEEEEETTEEEEEEEE---TT----S--S-GGGGEEEETTEEEESS--EEEEEETTEEEEEEEPPP-S--SSSTTHHHHHHHHHHHHHHHGGGGGSPBPPHHHHHHHS-S--S-GGG--HHHHHHHHHHHHHHHHH--PPPP---